Protein AF-A0A7W1HBI1-F1 (afdb_monomer)

Foldseek 3Di:
DFAPLLVLLLLLLLLLLLQLLLCLVLQDCVFAPLVLQLVSLVSSLVSLVSSQVSVVVVVPDNVLSVVLSVLSVQLNVCSVVPPRVSNSVSSVVSNVSSLV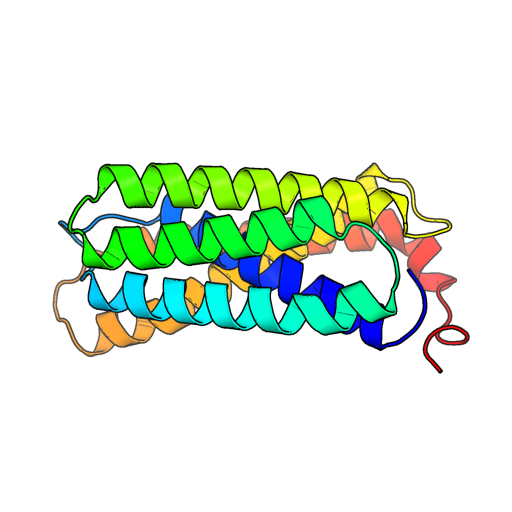SQLRVLVVDPPDDSVLSSLLSNLSSLQSNLVVSLVSVVVVCVVPPPRDCVSNVVSVVSNVVSVVSNVVSCVVCVVVVVVDDCPRHD

Structure (mmCIF, N/CA/C/O backbone):
data_AF-A0A7W1HBI1-F1
#
_entry.id   AF-A0A7W1HBI1-F1
#
loop_
_atom_site.group_PDB
_atom_site.id
_atom_site.type_symbol
_atom_site.label_atom_id
_atom_site.label_alt_id
_atom_site.label_comp_id
_atom_site.label_asym_id
_atom_site.label_entity_id
_atom_site.label_seq_id
_atom_site.pdbx_PDB_ins_code
_atom_site.Cartn_x
_atom_site.Cartn_y
_atom_site.Cartn_z
_atom_site.occupancy
_atom_site.B_iso_or_equiv
_atom_site.auth_seq_id
_atom_site.auth_comp_id
_atom_site.auth_asym_id
_atom_site.auth_atom_id
_atom_site.pdbx_PDB_model_num
ATOM 1 N N . MET A 1 1 ? 7.616 -2.175 -18.973 1.00 68.00 1 MET A N 1
ATOM 2 C CA . MET A 1 1 ? 6.826 -0.922 -18.820 1.00 68.00 1 MET A CA 1
ATOM 3 C C . MET A 1 1 ? 7.374 0.252 -19.643 1.00 68.00 1 MET A C 1
ATOM 5 O O . MET A 1 1 ? 8.554 0.570 -19.526 1.00 68.00 1 MET A O 1
ATOM 9 N N . ARG A 1 2 ? 6.538 0.888 -20.480 1.00 71.62 2 ARG A N 1
ATOM 10 C CA . ARG A 1 2 ? 6.829 2.131 -21.233 1.00 71.62 2 ARG A CA 1
ATOM 11 C C . ARG A 1 2 ? 5.548 2.977 -21.331 1.00 71.62 2 ARG A C 1
ATOM 13 O O . ARG A 1 2 ? 4.462 2.403 -21.320 1.00 71.62 2 ARG A O 1
ATOM 20 N N . GLY A 1 3 ? 5.672 4.301 -21.439 1.00 78.19 3 GLY A N 1
ATOM 21 C CA . GLY A 1 3 ? 4.541 5.223 -21.608 1.00 78.19 3 GLY A CA 1
ATOM 22 C C . GLY A 1 3 ? 3.876 5.690 -20.307 1.00 78.19 3 GLY A C 1
ATOM 23 O O . GLY A 1 3 ? 3.987 5.048 -19.257 1.00 78.19 3 GLY A O 1
ATOM 24 N N . ALA A 1 4 ? 3.162 6.817 -20.388 1.00 81.56 4 ALA A N 1
ATOM 25 C CA . ALA A 1 4 ? 2.511 7.470 -19.248 1.00 81.56 4 ALA A CA 1
ATOM 26 C C . ALA A 1 4 ? 1.472 6.580 -18.539 1.00 81.56 4 ALA A C 1
ATOM 28 O O . ALA A 1 4 ? 1.380 6.598 -17.312 1.00 81.56 4 ALA A O 1
ATOM 29 N N . GLU A 1 5 ? 0.734 5.755 -19.286 1.00 81.25 5 GLU A N 1
ATOM 30 C CA . GLU A 1 5 ? -0.281 4.850 -18.728 1.00 81.25 5 GLU A CA 1
ATOM 31 C C . GLU A 1 5 ? 0.326 3.832 -17.756 1.00 81.25 5 GLU A C 1
ATOM 33 O O . GLU A 1 5 ? -0.226 3.600 -16.681 1.00 81.25 5 GLU A O 1
ATOM 38 N N . SER A 1 6 ? 1.510 3.297 -18.077 1.00 80.25 6 SER A N 1
ATOM 39 C CA . SER A 1 6 ? 2.208 2.343 -17.209 1.00 80.25 6 SER A CA 1
ATOM 40 C C . SER A 1 6 ? 2.649 2.968 -15.883 1.00 80.25 6 SER A C 1
ATOM 42 O O . SER A 1 6 ? 2.555 2.329 -14.837 1.00 80.25 6 SER A O 1
ATOM 44 N N . VAL A 1 7 ? 3.058 4.242 -15.907 1.00 86.44 7 VAL A N 1
ATOM 45 C CA . VAL A 1 7 ? 3.429 5.001 -14.703 1.00 86.44 7 VAL A CA 1
ATOM 46 C C . VAL A 1 7 ? 2.199 5.258 -13.839 1.00 86.44 7 VAL A C 1
ATOM 48 O O . VAL A 1 7 ? 2.241 5.052 -12.628 1.00 86.44 7 VAL A O 1
ATOM 51 N N . VAL A 1 8 ? 1.081 5.661 -14.449 1.00 88.31 8 VAL A N 1
ATOM 52 C CA . VAL A 1 8 ? -0.180 5.862 -13.723 1.00 88.31 8 VAL A CA 1
ATOM 53 C C . VAL A 1 8 ? -0.635 4.557 -13.073 1.00 88.31 8 VAL A C 1
ATOM 55 O O . VAL A 1 8 ? -0.975 4.550 -11.891 1.00 88.31 8 VAL A O 1
ATOM 58 N N . ALA A 1 9 ? -0.597 3.444 -13.805 1.00 87.19 9 ALA A N 1
ATOM 59 C CA . ALA A 1 9 ? -1.004 2.152 -13.271 1.00 87.19 9 ALA A CA 1
ATOM 60 C C . ALA A 1 9 ? -0.125 1.696 -12.097 1.00 87.19 9 ALA A C 1
ATOM 62 O O . ALA A 1 9 ? -0.641 1.201 -11.094 1.00 87.19 9 ALA A O 1
ATOM 63 N N . LEU A 1 10 ? 1.189 1.913 -12.208 1.00 90.06 10 LEU A N 1
ATOM 64 C CA . LEU A 1 10 ? 2.160 1.642 -11.153 1.00 90.06 10 LEU A CA 1
ATOM 65 C C . LEU A 1 10 ? 1.827 2.426 -9.880 1.00 90.06 10 LEU A C 1
ATOM 67 O O . LEU A 1 10 ? 1.672 1.818 -8.825 1.00 90.06 10 LEU A O 1
ATOM 71 N N . VAL A 1 11 ? 1.623 3.742 -9.992 1.00 93.81 11 VAL A N 1
ATOM 72 C CA . VAL A 1 11 ? 1.290 4.605 -8.846 1.00 93.81 11 VAL A CA 1
ATOM 73 C C . VAL A 1 11 ? -0.029 4.184 -8.199 1.00 93.81 11 VAL A C 1
ATOM 75 O O . VAL A 1 11 ? -0.132 4.130 -6.974 1.00 93.81 11 VAL A O 1
ATOM 78 N N . LEU A 1 12 ? -1.048 3.842 -8.993 1.00 94.19 12 LEU A N 1
ATOM 79 C CA . LEU A 1 12 ? -2.328 3.352 -8.470 1.00 94.19 12 LEU A CA 1
ATOM 80 C C . LEU A 1 12 ? -2.172 2.019 -7.723 1.00 94.19 12 LEU A C 1
ATOM 82 O O . LEU A 1 12 ? -2.826 1.803 -6.694 1.00 94.19 12 LEU A O 1
ATOM 86 N N . LEU A 1 13 ? -1.296 1.134 -8.202 1.00 92.62 13 LEU A N 1
ATOM 87 C CA . LEU A 1 13 ? -1.012 -0.140 -7.549 1.00 92.62 13 LEU A CA 1
ATOM 88 C C . LEU A 1 13 ? -0.199 0.042 -6.261 1.00 92.62 13 LEU A C 1
ATOM 90 O O . LEU A 1 13 ? -0.566 -0.525 -5.235 1.00 92.62 13 LEU A O 1
ATOM 94 N N . GLU A 1 14 ? 0.857 0.857 -6.278 1.00 96.25 14 GLU A N 1
ATOM 95 C CA . GLU A 1 14 ? 1.623 1.226 -5.080 1.00 96.25 14 GLU A CA 1
ATOM 96 C C . GLU A 1 14 ? 0.701 1.817 -4.016 1.00 96.25 14 GLU A C 1
ATOM 98 O O . GLU A 1 14 ? 0.713 1.395 -2.856 1.00 96.25 14 GLU A O 1
ATOM 103 N N . TRP A 1 15 ? -0.148 2.761 -4.429 1.00 97.44 15 TRP A N 1
ATOM 104 C CA . TRP A 1 15 ? -1.077 3.430 -3.539 1.00 97.44 15 TRP A CA 1
ATOM 105 C C . TRP A 1 15 ? -2.064 2.441 -2.929 1.00 97.44 15 TRP A C 1
ATOM 107 O O . TRP A 1 15 ? -2.196 2.383 -1.708 1.00 97.44 15 TRP A O 1
ATOM 117 N N . SER A 1 16 ? -2.732 1.628 -3.746 1.00 95.94 16 SER A N 1
ATOM 118 C CA . SER A 1 16 ? -3.709 0.658 -3.247 1.00 95.94 16 SER A CA 1
ATOM 119 C C . SER A 1 16 ? -3.071 -0.418 -2.362 1.00 95.94 16 SER A C 1
ATOM 121 O O . SER A 1 16 ? -3.600 -0.701 -1.284 1.00 95.94 16 SER A O 1
ATOM 123 N N . ALA A 1 17 ? -1.921 -0.978 -2.751 1.00 95.75 17 ALA A N 1
ATOM 124 C CA . ALA A 1 17 ? -1.205 -1.986 -1.967 1.00 95.75 17 ALA A CA 1
ATOM 125 C C . ALA A 1 17 ? -0.752 -1.430 -0.611 1.00 95.75 17 ALA A C 1
ATOM 127 O O . ALA A 1 17 ? -1.018 -2.029 0.437 1.00 95.75 17 ALA A O 1
ATOM 128 N N . GLY A 1 18 ? -0.126 -0.252 -0.624 1.00 97.50 18 GLY A N 1
ATOM 129 C CA . GLY A 1 18 ? 0.297 0.442 0.582 1.00 97.50 18 GLY A CA 1
ATOM 130 C C . GLY A 1 18 ? -0.872 0.805 1.489 1.00 97.50 18 GLY A C 1
ATOM 131 O O . GLY A 1 18 ? -0.784 0.655 2.709 1.00 97.50 18 GLY A O 1
ATOM 132 N N . LEU A 1 19 ? -1.986 1.253 0.904 1.00 97.31 19 LEU A N 1
ATOM 133 C CA . LEU A 1 19 ? -3.187 1.630 1.638 1.00 97.31 19 LEU A CA 1
ATOM 134 C C . LEU A 1 19 ? -3.756 0.441 2.420 1.00 97.31 19 LEU A C 1
ATOM 136 O O . LEU A 1 19 ? -4.020 0.587 3.614 1.00 97.31 19 LEU A O 1
ATOM 140 N N . LEU A 1 20 ? -3.901 -0.725 1.779 1.00 96.06 20 LEU A N 1
ATOM 141 C CA . LEU A 1 20 ? -4.401 -1.946 2.423 1.00 96.06 20 LEU A CA 1
ATOM 142 C C . LEU A 1 20 ? -3.456 -2.448 3.520 1.00 96.06 20 LEU A C 1
ATOM 144 O O . LEU A 1 20 ? -3.916 -2.758 4.619 1.00 96.06 20 LEU A O 1
ATOM 148 N N . ALA A 1 21 ? -2.150 -2.489 3.246 1.00 96.38 21 ALA A N 1
ATOM 149 C CA . ALA A 1 21 ? -1.155 -2.965 4.205 1.00 96.38 21 ALA A CA 1
ATOM 150 C C . ALA A 1 21 ? -1.062 -2.059 5.449 1.00 96.38 21 ALA A C 1
ATOM 152 O O . ALA A 1 21 ? -1.019 -2.540 6.584 1.00 96.38 21 ALA A O 1
ATOM 153 N N . ALA A 1 22 ? -1.071 -0.736 5.261 1.00 97.19 22 ALA A N 1
ATOM 154 C CA . ALA A 1 22 ? -1.060 0.218 6.368 1.00 97.19 22 ALA A CA 1
ATOM 155 C C . ALA A 1 22 ? -2.370 0.171 7.177 1.00 97.19 22 ALA A C 1
ATOM 157 O O . ALA A 1 22 ? -2.349 0.276 8.410 1.00 97.19 22 ALA A O 1
ATOM 158 N N . ALA A 1 23 ? -3.503 -0.048 6.503 1.00 96.31 23 ALA A N 1
ATOM 159 C CA . ALA A 1 23 ? -4.792 -0.229 7.157 1.00 96.31 23 ALA A CA 1
ATOM 160 C C . ALA A 1 23 ? -4.805 -1.489 8.027 1.00 96.31 23 ALA A C 1
ATOM 162 O O . ALA A 1 23 ? -5.180 -1.409 9.194 1.00 96.31 23 ALA A O 1
ATOM 163 N N . SER A 1 24 ? -4.333 -2.635 7.518 1.00 95.62 24 SER A N 1
ATOM 164 C CA . SER A 1 24 ? -4.260 -3.877 8.300 1.00 95.62 24 SER A CA 1
ATOM 165 C C . SER A 1 24 ? -3.297 -3.773 9.480 1.00 95.62 24 SER A C 1
ATOM 167 O O . SER A 1 24 ? -3.596 -4.289 10.556 1.00 95.62 24 SER A O 1
ATOM 169 N N . TRP A 1 25 ? -2.183 -3.050 9.321 1.00 95.94 25 TRP A N 1
ATOM 170 C CA . TRP A 1 25 ? -1.211 -2.792 10.390 1.00 95.94 25 TRP A CA 1
ATOM 171 C C . TRP A 1 25 ? -1.777 -1.965 11.556 1.00 95.94 25 TRP A C 1
ATOM 173 O O . TRP A 1 25 ? -1.351 -2.096 12.710 1.00 95.94 25 TRP A O 1
ATOM 183 N N . THR A 1 26 ? -2.740 -1.093 11.262 1.00 94.88 26 THR A N 1
ATOM 184 C CA . THR A 1 26 ? -3.358 -0.188 12.242 1.00 94.88 26 THR A CA 1
ATOM 185 C C . THR A 1 26 ? -4.783 -0.575 12.616 1.00 94.88 26 THR A C 1
ATOM 187 O O . THR A 1 26 ? -5.411 0.107 13.432 1.00 94.88 26 THR A O 1
ATOM 190 N N . GLN A 1 27 ? -5.295 -1.682 12.077 1.00 93.62 27 GLN A N 1
ATOM 191 C CA . GLN A 1 27 ? -6.673 -2.083 12.293 1.00 93.62 27 GLN A CA 1
ATOM 192 C C . GLN A 1 27 ? -6.916 -2.477 13.750 1.00 93.62 27 GLN A C 1
ATOM 194 O O . GLN A 1 27 ? -6.325 -3.417 14.274 1.00 93.62 27 GLN A O 1
ATOM 199 N N . SER A 1 28 ? -7.810 -1.735 14.402 1.00 91.25 28 SER A N 1
ATOM 200 C CA . SER A 1 28 ? -8.287 -2.020 15.752 1.00 91.25 28 SER A CA 1
ATOM 201 C C . SER A 1 28 ? -9.661 -1.389 15.949 1.00 91.25 28 SER A C 1
ATOM 203 O O . SER A 1 28 ? -9.774 -0.167 16.061 1.00 91.25 28 SER A O 1
ATOM 205 N N . TRP A 1 29 ? -10.723 -2.193 15.990 1.00 86.12 29 TRP A N 1
ATOM 206 C CA . TRP A 1 29 ? -12.094 -1.680 16.114 1.00 86.12 29 TRP A CA 1
ATOM 207 C C . TRP A 1 29 ? -12.469 -1.276 17.539 1.00 86.12 29 TRP A C 1
ATOM 209 O O . TRP A 1 29 ? -13.451 -0.558 17.728 1.00 86.12 29 TRP A O 1
ATOM 219 N N . SER A 1 30 ? -11.686 -1.695 18.533 1.00 86.19 30 SER A N 1
ATOM 220 C CA . SER A 1 30 ? -11.822 -1.230 19.916 1.00 86.19 30 SER A CA 1
ATOM 221 C C . SER A 1 30 ? -11.323 0.203 20.113 1.00 86.19 30 SER A C 1
ATOM 223 O O . SER A 1 30 ? -11.624 0.816 21.136 1.00 86.19 30 SER A O 1
ATOM 225 N N . ILE A 1 31 ? -10.568 0.745 19.150 1.00 88.06 31 ILE A N 1
ATOM 226 C CA . ILE A 1 31 ? -9.944 2.069 19.252 1.00 88.06 31 ILE A CA 1
ATOM 227 C C . ILE A 1 31 ? -10.370 2.978 18.099 1.00 88.06 31 ILE A C 1
ATOM 229 O O . ILE A 1 31 ? -10.738 4.124 18.337 1.00 88.06 31 ILE A O 1
ATOM 233 N N . VAL A 1 32 ? -10.343 2.481 16.862 1.00 89.44 32 VAL A N 1
ATOM 234 C CA . VAL A 1 32 ? -10.681 3.237 15.652 1.00 89.44 32 VAL A CA 1
ATOM 235 C C . VAL A 1 32 ? -12.018 2.748 15.106 1.00 89.44 32 VAL A C 1
ATOM 237 O O . VAL A 1 32 ? -12.236 1.554 14.898 1.00 89.44 32 VAL A O 1
ATOM 240 N N . ARG A 1 33 ? -12.946 3.673 14.838 1.00 89.75 33 ARG A N 1
ATOM 241 C CA . ARG A 1 33 ? -14.271 3.299 14.324 1.00 89.75 33 ARG A CA 1
ATOM 242 C C . ARG A 1 33 ? -14.176 2.651 12.945 1.00 89.75 33 ARG A C 1
ATOM 244 O O . ARG A 1 33 ? -13.486 3.139 12.057 1.00 89.75 33 ARG A O 1
ATOM 251 N N . ARG A 1 34 ? -15.029 1.649 12.716 1.00 90.44 34 ARG A N 1
ATOM 252 C CA . ARG A 1 34 ? -15.179 0.934 11.431 1.00 90.44 34 ARG A CA 1
ATOM 253 C C . ARG A 1 34 ? -15.386 1.841 10.218 1.00 90.44 34 ARG A C 1
ATOM 255 O O . ARG A 1 34 ? -14.996 1.477 9.119 1.00 90.44 34 ARG A O 1
ATOM 262 N N . GLY A 1 35 ? -16.009 3.007 10.413 1.00 93.00 35 GLY A N 1
ATOM 263 C CA . GLY A 1 35 ? -16.217 3.984 9.342 1.00 93.00 35 GLY A CA 1
ATOM 264 C C . GLY A 1 35 ? -14.916 4.375 8.639 1.00 93.00 35 GLY A C 1
ATOM 265 O O . GLY A 1 35 ? -14.912 4.470 7.419 1.00 93.00 35 GLY A O 1
ATOM 266 N N . HIS A 1 36 ? -13.814 4.501 9.385 1.00 94.19 36 HIS A N 1
ATOM 267 C CA . HIS A 1 36 ? -12.493 4.774 8.821 1.00 94.19 36 HIS A CA 1
ATOM 268 C C . HIS A 1 36 ? -12.054 3.652 7.872 1.00 94.19 36 HIS A C 1
ATOM 270 O O . HIS A 1 36 ? -11.824 3.900 6.693 1.00 94.19 36 HIS A O 1
ATOM 276 N N . PHE A 1 37 ? -12.049 2.403 8.349 1.00 95.44 37 PHE A N 1
ATOM 277 C CA . PHE A 1 37 ? -11.631 1.247 7.547 1.00 95.44 37 PHE A CA 1
ATOM 278 C C . PHE A 1 37 ? -12.524 0.998 6.328 1.00 95.44 37 PHE A C 1
ATOM 280 O O . PHE A 1 37 ? -12.043 0.515 5.311 1.00 95.44 37 PHE A O 1
ATOM 287 N N . ARG A 1 38 ? -13.809 1.369 6.382 1.00 96.00 38 ARG A N 1
ATOM 288 C CA . ARG A 1 38 ? -14.696 1.320 5.207 1.00 96.00 38 ARG A CA 1
ATOM 289 C C . ARG A 1 38 ? -14.298 2.333 4.145 1.00 96.00 38 ARG A C 1
ATOM 291 O O . ARG A 1 38 ? -14.242 1.966 2.980 1.00 96.00 38 ARG A O 1
ATOM 298 N N . VAL A 1 39 ? -14.025 3.580 4.535 1.00 96.50 39 VAL A N 1
ATOM 299 C CA . VAL A 1 39 ? -13.558 4.613 3.597 1.00 96.50 39 VAL A CA 1
ATOM 300 C C . VAL A 1 39 ? -12.230 4.187 2.979 1.00 96.50 39 VAL A C 1
ATOM 302 O O . VAL A 1 39 ? -12.098 4.196 1.763 1.00 96.50 39 VAL A O 1
ATOM 305 N N . VAL A 1 40 ? -11.292 3.713 3.801 1.00 96.38 40 VAL A N 1
ATOM 306 C CA . VAL A 1 40 ? -10.002 3.190 3.337 1.00 96.38 40 VAL A CA 1
ATOM 307 C C . VAL A 1 40 ? -10.181 2.017 2.366 1.00 96.38 40 VAL A C 1
ATOM 309 O O . VAL A 1 40 ? -9.566 2.007 1.304 1.00 96.38 40 VAL A O 1
ATOM 312 N N . ALA A 1 41 ? -11.054 1.057 2.679 1.00 96.56 41 ALA A N 1
ATOM 313 C CA . ALA A 1 41 ? -11.311 -0.078 1.800 1.00 96.56 41 ALA A CA 1
ATOM 314 C C . ALA A 1 41 ? -11.959 0.337 0.469 1.00 96.56 41 ALA A C 1
ATOM 316 O O . ALA A 1 41 ? -11.559 -0.168 -0.576 1.00 96.56 41 ALA A O 1
ATOM 317 N N . TRP A 1 42 ? -12.910 1.278 0.482 1.00 97.75 42 TRP A N 1
ATOM 318 C CA . TRP A 1 42 ? -13.496 1.829 -0.744 1.00 97.75 42 TRP A CA 1
ATOM 319 C C . TRP A 1 42 ? -12.453 2.528 -1.611 1.00 97.75 42 TRP A C 1
ATOM 321 O O . TRP A 1 42 ? -12.397 2.270 -2.812 1.00 97.75 42 TRP A O 1
ATOM 331 N N . THR A 1 43 ? -11.598 3.356 -1.009 1.00 96.88 43 THR A N 1
ATOM 332 C CA . THR A 1 43 ? -10.484 3.999 -1.714 1.00 96.88 43 THR A CA 1
ATOM 333 C C . THR A 1 43 ? -9.547 2.952 -2.315 1.00 96.88 43 THR A C 1
ATOM 335 O O . THR A 1 43 ? -9.201 3.052 -3.487 1.00 96.88 43 THR A O 1
ATOM 338 N N . GLY A 1 44 ? -9.189 1.911 -1.558 1.00 95.31 44 GLY A N 1
ATOM 339 C CA . GLY A 1 44 ? -8.334 0.823 -2.040 1.00 95.31 44 GLY A CA 1
ATOM 340 C C . GLY A 1 44 ? -8.932 0.075 -3.231 1.00 95.31 44 GLY A C 1
ATOM 341 O O . GLY A 1 44 ? -8.233 -0.158 -4.213 1.00 95.31 44 GLY A O 1
ATOM 342 N N . VAL A 1 45 ? -10.231 -0.239 -3.181 1.00 95.69 45 VAL A N 1
ATOM 343 C CA . VAL A 1 45 ? -10.957 -0.857 -4.302 1.00 95.69 45 VAL A CA 1
ATOM 344 C C . VAL A 1 45 ? -10.974 0.061 -5.518 1.00 95.69 45 VAL A C 1
ATOM 346 O O . VAL A 1 45 ? -10.662 -0.396 -6.612 1.00 95.69 45 VAL A O 1
ATOM 349 N N . LEU A 1 46 ? -11.298 1.345 -5.349 1.00 95.75 46 LEU A N 1
ATOM 350 C CA . LEU A 1 46 ? -11.344 2.291 -6.463 1.00 95.75 46 LEU A CA 1
ATOM 351 C C . LEU A 1 46 ? -9.975 2.417 -7.142 1.00 95.75 46 LEU A C 1
ATOM 353 O O . LEU A 1 46 ? -9.892 2.322 -8.362 1.00 95.75 46 LEU A O 1
ATOM 357 N N . LEU A 1 47 ? -8.904 2.564 -6.360 1.00 94.94 47 LEU A N 1
ATOM 358 C CA . LEU A 1 47 ? -7.537 2.621 -6.877 1.00 94.94 47 LEU A CA 1
ATOM 359 C C . LEU A 1 47 ? -7.152 1.330 -7.617 1.00 94.94 47 LEU A C 1
ATOM 361 O O . LEU A 1 47 ? -6.607 1.403 -8.714 1.00 94.94 47 LEU A O 1
ATOM 365 N N . ALA A 1 48 ? -7.490 0.158 -7.068 1.00 91.75 48 ALA A N 1
ATOM 366 C CA . ALA A 1 48 ? -7.226 -1.129 -7.713 1.00 91.75 48 ALA A CA 1
ATOM 367 C C . ALA A 1 48 ? -8.012 -1.303 -9.027 1.00 91.75 48 ALA A C 1
ATOM 369 O O . ALA A 1 48 ? -7.475 -1.807 -10.012 1.00 91.75 48 ALA A O 1
ATOM 370 N N . VAL A 1 49 ? -9.273 -0.857 -9.066 1.00 90.75 49 VAL A N 1
ATOM 371 C CA . VAL A 1 49 ? -10.106 -0.868 -10.278 1.00 90.75 49 VAL A CA 1
ATOM 372 C C . VAL A 1 49 ? -9.532 0.068 -11.336 1.00 90.75 49 VAL A C 1
ATOM 374 O O . VAL A 1 49 ? -9.448 -0.324 -12.495 1.00 90.75 49 VAL A O 1
ATOM 377 N N . LEU A 1 50 ? -9.101 1.272 -10.954 1.00 90.12 50 LEU A N 1
ATOM 378 C CA . LEU A 1 50 ? -8.495 2.238 -11.874 1.00 90.12 50 LEU A CA 1
ATOM 379 C C . LEU A 1 50 ? -7.128 1.776 -12.395 1.00 90.12 50 LEU A C 1
ATOM 381 O O . LEU A 1 50 ? -6.783 2.077 -13.535 1.00 90.12 50 LEU A O 1
ATOM 385 N N . ALA A 1 51 ? -6.375 1.006 -11.604 1.00 86.38 51 ALA A N 1
ATOM 386 C CA . ALA A 1 51 ? -5.135 0.385 -12.064 1.00 86.38 51 ALA A CA 1
ATOM 387 C C . ALA A 1 51 ? -5.393 -0.637 -13.190 1.00 86.38 51 ALA A C 1
ATOM 389 O O . ALA A 1 51 ? -4.566 -0.785 -14.086 1.00 86.38 51 ALA A O 1
ATOM 390 N N . GLY A 1 52 ? -6.554 -1.305 -13.183 1.00 79.94 52 GLY A N 1
ATOM 391 C CA . GLY A 1 52 ? -6.922 -2.359 -14.134 1.00 79.94 52 GLY A CA 1
ATOM 392 C C . GLY A 1 52 ? -6.816 -1.949 -15.610 1.00 79.94 52 GLY A C 1
ATOM 393 O O . GLY A 1 52 ? -6.019 -2.552 -16.325 1.00 79.94 52 GLY A O 1
ATOM 394 N N . PRO A 1 53 ? -7.571 -0.944 -16.095 1.00 77.94 53 PRO A N 1
ATOM 395 C CA . PRO A 1 53 ? -7.491 -0.484 -17.483 1.00 77.94 53 PRO A CA 1
ATOM 396 C C . PRO A 1 53 ? -6.088 -0.022 -17.892 1.00 77.94 53 PRO A C 1
ATOM 398 O O . PRO A 1 53 ? -5.626 -0.368 -18.976 1.00 77.94 53 PRO A O 1
ATOM 401 N N . ALA A 1 54 ? -5.393 0.694 -17.003 1.00 72.62 54 ALA A N 1
ATOM 402 C CA . ALA A 1 54 ? -4.049 1.203 -17.260 1.00 72.62 54 ALA A CA 1
ATOM 403 C C . ALA A 1 54 ? -2.998 0.074 -17.387 1.00 72.62 54 ALA A C 1
ATOM 405 O O . ALA A 1 54 ? -2.021 0.219 -18.115 1.00 72.62 54 ALA A O 1
ATOM 406 N N . LEU A 1 55 ? -3.227 -1.079 -16.742 1.00 69.00 55 LEU A N 1
ATOM 407 C CA . LEU A 1 55 ? -2.400 -2.291 -16.870 1.00 69.00 55 LEU A CA 1
ATOM 408 C C . LEU A 1 55 ? -2.837 -3.222 -18.008 1.00 69.00 55 LEU A C 1
ATOM 410 O O . LEU A 1 55 ? -2.006 -3.903 -18.603 1.00 69.00 55 LEU A O 1
ATOM 414 N N . GLN A 1 56 ? -4.123 -3.246 -18.365 1.00 73.56 56 GLN A N 1
ATOM 415 C CA . GLN A 1 56 ? -4.580 -3.956 -19.565 1.00 73.56 56 GLN A CA 1
ATOM 416 C C . GLN A 1 56 ? -3.965 -3.348 -20.828 1.00 73.56 56 GLN A C 1
ATOM 418 O O . GLN A 1 56 ? -3.538 -4.084 -21.715 1.00 73.56 56 GLN A O 1
ATOM 423 N N . ALA A 1 57 ? -3.838 -2.020 -20.871 1.00 66.06 57 ALA A N 1
ATOM 424 C CA . ALA A 1 57 ? -3.139 -1.324 -21.944 1.00 66.06 57 ALA A CA 1
ATOM 425 C C . ALA A 1 57 ? -1.642 -1.689 -22.024 1.00 66.06 57 ALA A C 1
ATOM 427 O O . ALA A 1 57 ? -1.062 -1.662 -23.107 1.00 66.06 57 ALA A O 1
ATOM 428 N N . SER A 1 58 ? -1.022 -2.094 -20.908 1.00 65.25 58 SER A N 1
ATOM 429 C CA . SER A 1 58 ? 0.397 -2.465 -20.870 1.00 65.25 58 SER A CA 1
ATOM 430 C C . SER A 1 58 ? 0.680 -3.943 -21.175 1.00 65.25 58 SER A C 1
ATOM 432 O O . SER A 1 58 ? 1.842 -4.292 -21.368 1.00 65.25 58 SER A O 1
ATOM 434 N N . GLY A 1 59 ? -0.334 -4.819 -21.211 1.00 66.12 59 GLY A N 1
ATOM 435 C CA . GLY A 1 59 ? -0.191 -6.243 -21.566 1.00 66.12 59 GLY A CA 1
ATOM 436 C C . GLY A 1 59 ? 0.599 -7.109 -20.568 1.00 66.12 59 GLY A C 1
ATOM 437 O O . GLY A 1 59 ? 0.934 -8.253 -20.874 1.00 66.12 59 GLY A O 1
ATOM 438 N N . GLU A 1 60 ? 0.895 -6.596 -19.371 1.00 69.75 60 GLU A N 1
ATOM 439 C CA . GLU A 1 60 ? 1.784 -7.217 -18.379 1.00 69.75 60 GLU A CA 1
ATOM 440 C C . GLU A 1 60 ? 1.028 -7.519 -17.061 1.00 69.75 60 GLU A C 1
ATOM 442 O O . GLU A 1 60 ? 0.237 -6.713 -16.581 1.00 69.75 60 GLU A O 1
ATOM 447 N N . GLY A 1 61 ? 1.265 -8.686 -16.440 1.00 69.19 61 GLY A N 1
ATOM 448 C CA . GLY A 1 61 ? 0.885 -8.952 -15.036 1.00 69.19 61 GLY A CA 1
ATOM 449 C C . GLY A 1 61 ? -0.609 -9.117 -14.704 1.00 69.19 61 GLY A C 1
ATOM 450 O O . GLY A 1 61 ? -0.965 -9.154 -13.523 1.00 69.19 61 GLY A O 1
ATOM 451 N N . GLY A 1 62 ? -1.487 -9.257 -15.704 1.00 76.69 62 GLY A N 1
ATOM 452 C CA . GLY A 1 62 ? -2.946 -9.167 -15.536 1.00 76.69 62 GLY A CA 1
ATOM 453 C C . GLY A 1 62 ? -3.566 -10.048 -14.438 1.00 76.69 62 GLY A C 1
ATOM 454 O O . GLY A 1 62 ? -4.457 -9.586 -13.729 1.00 76.69 62 GLY A O 1
ATOM 455 N N . LEU A 1 63 ? -3.084 -11.282 -14.232 1.00 83.75 63 LEU A N 1
ATOM 456 C CA . LEU A 1 63 ? -3.633 -12.192 -13.211 1.00 83.75 63 LEU A CA 1
ATOM 457 C C . LEU A 1 63 ? -3.313 -11.766 -11.771 1.00 83.75 63 LEU A C 1
ATOM 459 O O . LEU A 1 63 ? -4.196 -11.817 -10.918 1.00 83.75 63 LEU A O 1
ATOM 463 N N . LEU A 1 64 ? -2.076 -11.341 -11.489 1.00 83.31 64 LEU A N 1
ATOM 464 C CA . LEU A 1 64 ? -1.675 -10.901 -10.143 1.00 83.31 64 LEU A CA 1
ATOM 465 C C . LEU A 1 64 ? -2.446 -9.645 -9.729 1.00 83.31 64 LEU A C 1
ATOM 467 O O . LEU A 1 64 ? -2.923 -9.541 -8.601 1.00 83.31 64 LEU A O 1
ATOM 471 N N . ILE A 1 65 ? -2.618 -8.720 -10.671 1.00 78.75 65 ILE A N 1
ATOM 472 C CA . ILE A 1 65 ? -3.309 -7.447 -10.457 1.00 78.75 65 ILE A CA 1
ATOM 473 C C . ILE A 1 65 ? -4.822 -7.656 -10.341 1.00 78.75 65 ILE A C 1
ATOM 475 O O . ILE A 1 65 ? -5.449 -7.102 -9.438 1.00 78.75 65 ILE A O 1
ATOM 479 N N . ALA A 1 66 ? -5.415 -8.506 -11.186 1.00 85.19 66 ALA A N 1
ATOM 480 C CA . ALA A 1 66 ? -6.814 -8.903 -11.035 1.00 85.19 66 ALA A CA 1
ATOM 481 C C . ALA A 1 66 ? -7.050 -9.586 -9.680 1.00 85.19 66 ALA A C 1
ATOM 483 O O . ALA A 1 66 ? -8.010 -9.261 -8.980 1.00 85.19 66 ALA A O 1
ATOM 484 N N . GLY A 1 67 ? -6.133 -10.469 -9.269 1.00 88.75 67 GLY A N 1
ATOM 485 C CA . GLY A 1 67 ? -6.132 -11.069 -7.938 1.00 88.75 67 GLY A CA 1
ATOM 486 C C . GLY A 1 67 ? -6.091 -10.014 -6.832 1.00 88.75 67 GLY A C 1
ATOM 487 O O . GLY A 1 67 ? -6.862 -10.100 -5.878 1.00 88.75 67 GLY A O 1
ATOM 488 N N . PHE A 1 68 ? -5.257 -8.981 -6.976 1.00 90.44 68 PHE A N 1
ATOM 489 C CA . PHE A 1 68 ? -5.183 -7.875 -6.023 1.00 90.44 68 PHE A CA 1
ATOM 490 C C . PHE A 1 68 ? -6.497 -7.091 -5.938 1.00 90.44 68 PHE A C 1
ATOM 492 O O . PHE A 1 68 ? -6.983 -6.842 -4.834 1.00 90.44 68 PHE A O 1
ATOM 499 N N . GLY A 1 69 ? -7.135 -6.796 -7.074 1.00 91.38 69 GLY A N 1
ATOM 500 C CA . GLY A 1 69 ? -8.468 -6.186 -7.108 1.00 91.38 69 GLY A CA 1
ATOM 501 C C . GLY A 1 69 ? -9.526 -7.026 -6.384 1.00 91.38 69 GLY A C 1
ATOM 502 O O . GLY A 1 69 ? -10.312 -6.492 -5.598 1.00 91.38 69 GLY A O 1
ATOM 503 N N . VAL A 1 70 ? -9.507 -8.351 -6.572 1.00 94.19 70 VAL A N 1
ATOM 504 C CA . VAL A 1 70 ? -10.396 -9.274 -5.847 1.00 94.19 70 VAL A CA 1
ATOM 505 C C . VAL A 1 70 ? -10.120 -9.222 -4.348 1.00 94.19 70 VAL A C 1
ATOM 507 O O . VAL A 1 70 ? -11.057 -9.077 -3.565 1.00 94.19 70 VAL A O 1
ATOM 510 N N . VAL A 1 71 ? -8.857 -9.283 -3.920 1.00 95.62 71 VAL A N 1
ATOM 511 C CA . VAL A 1 71 ? -8.512 -9.210 -2.493 1.00 95.62 71 VAL A CA 1
ATOM 512 C C . VAL A 1 71 ? -8.920 -7.865 -1.886 1.00 95.62 71 VAL A C 1
ATOM 514 O O . VAL A 1 71 ? -9.436 -7.847 -0.769 1.00 95.62 71 VAL A O 1
ATOM 517 N N . ALA A 1 72 ? -8.795 -6.755 -2.616 1.00 95.44 72 ALA A N 1
ATOM 518 C CA . ALA A 1 72 ? -9.293 -5.455 -2.173 1.00 95.44 72 ALA A CA 1
ATOM 519 C C . ALA A 1 72 ? -10.819 -5.443 -1.992 1.00 95.44 72 ALA A C 1
ATOM 521 O O . ALA A 1 72 ? -11.317 -4.931 -0.985 1.00 95.44 72 ALA A O 1
ATOM 522 N N . ALA A 1 73 ? -11.566 -6.072 -2.902 1.00 96.25 73 ALA A N 1
ATOM 523 C CA . ALA A 1 73 ? -13.010 -6.234 -2.757 1.00 96.25 73 ALA A CA 1
ATOM 524 C C . ALA A 1 73 ? -13.374 -7.128 -1.557 1.00 96.25 73 ALA A C 1
ATOM 526 O O . ALA A 1 73 ? -14.279 -6.799 -0.788 1.00 96.25 73 ALA A O 1
ATOM 527 N N . VAL A 1 74 ? -12.639 -8.222 -1.328 1.00 96.38 74 VAL A N 1
ATOM 528 C CA . VAL A 1 74 ? -12.830 -9.079 -0.144 1.00 96.38 74 VAL A CA 1
ATOM 529 C C . VAL A 1 74 ? -12.493 -8.312 1.140 1.00 96.38 74 VAL A C 1
ATOM 531 O O . VAL A 1 74 ? -13.221 -8.427 2.130 1.00 96.38 74 VAL A O 1
ATOM 534 N N . TYR A 1 75 ? -11.451 -7.472 1.127 1.00 95.81 75 TYR A N 1
ATOM 535 C CA . TYR A 1 75 ? -11.115 -6.601 2.253 1.00 95.81 75 TYR A CA 1
ATOM 536 C C . TYR A 1 75 ? -12.273 -5.647 2.540 1.00 95.81 75 TYR A C 1
ATOM 538 O O . TYR A 1 75 ? -12.715 -5.566 3.683 1.00 95.81 75 TYR A O 1
ATOM 546 N N . LEU A 1 76 ? -12.849 -5.010 1.518 1.00 96.56 76 LEU A N 1
ATOM 547 C CA . LEU A 1 76 ? -14.040 -4.174 1.666 1.00 96.56 76 LEU A CA 1
ATOM 548 C C . LEU A 1 76 ? -15.204 -4.937 2.306 1.00 96.56 76 LEU A C 1
ATOM 550 O O . LEU A 1 76 ? -15.743 -4.479 3.316 1.00 96.56 76 LEU A O 1
ATOM 554 N N . VAL A 1 77 ? -15.553 -6.116 1.786 1.00 96.50 77 VAL A N 1
ATOM 555 C CA . VAL A 1 77 ? -16.632 -6.955 2.336 1.00 96.50 77 VAL A CA 1
ATOM 556 C C . VAL A 1 77 ? -16.380 -7.282 3.812 1.00 96.50 77 VAL A C 1
ATOM 558 O O . VAL A 1 77 ? -17.293 -7.168 4.637 1.00 96.50 77 VAL A O 1
ATOM 561 N N . SER A 1 78 ? -15.135 -7.589 4.188 1.00 94.94 78 SER A N 1
ATOM 562 C CA . SER A 1 78 ? -14.771 -7.889 5.580 1.00 94.94 78 SER A CA 1
ATOM 563 C C . SER A 1 78 ? -15.081 -6.734 6.552 1.00 94.94 78 SER A C 1
ATOM 565 O O . SER A 1 78 ? -15.513 -6.975 7.685 1.00 94.94 78 SER A O 1
ATOM 567 N N . GLN A 1 79 ? -14.993 -5.476 6.093 1.00 95.06 79 GLN A N 1
ATOM 568 C CA . GLN A 1 79 ? -15.322 -4.286 6.893 1.00 95.06 79 GLN A CA 1
ATOM 569 C C . GLN A 1 79 ? -16.838 -4.100 7.125 1.00 95.06 79 GLN A C 1
ATOM 571 O O . GLN A 1 79 ? -17.258 -3.319 7.995 1.00 95.06 79 GLN A O 1
ATOM 576 N N . TYR A 1 80 ? -17.685 -4.822 6.382 1.00 94.81 80 TYR A N 1
ATOM 577 C CA . TYR A 1 80 ? -19.142 -4.833 6.556 1.00 94.81 80 TYR A CA 1
ATOM 578 C C . TYR A 1 80 ? -19.645 -6.048 7.342 1.00 94.81 80 TYR A C 1
ATOM 580 O O . TYR A 1 80 ? -20.555 -5.888 8.157 1.00 94.81 80 TYR A O 1
ATOM 588 N N . VAL A 1 81 ? -19.005 -7.214 7.195 1.00 92.38 81 VAL A N 1
ATOM 589 C CA . VAL A 1 81 ? -19.399 -8.482 7.850 1.00 92.38 81 VAL A CA 1
ATOM 590 C C . VAL A 1 81 ? -19.110 -8.502 9.365 1.00 92.38 81 VAL A C 1
ATOM 592 O O . VAL A 1 81 ? -19.508 -9.418 10.074 1.00 92.38 81 VAL A O 1
ATOM 595 N N . ARG A 1 82 ? -18.507 -7.440 9.919 1.00 81.88 82 ARG A N 1
ATOM 596 C CA . ARG A 1 82 ? -18.210 -7.295 11.360 1.00 81.88 82 ARG A CA 1
ATOM 597 C C . ARG A 1 82 ? -17.246 -8.366 11.904 1.00 81.88 82 ARG A C 1
ATOM 599 O O . ARG A 1 82 ? -17.266 -8.638 13.102 1.00 81.88 82 ARG A O 1
ATOM 606 N N . ALA A 1 83 ? -16.358 -8.891 11.061 1.00 84.81 83 ALA A N 1
ATOM 607 C CA . ALA A 1 83 ? 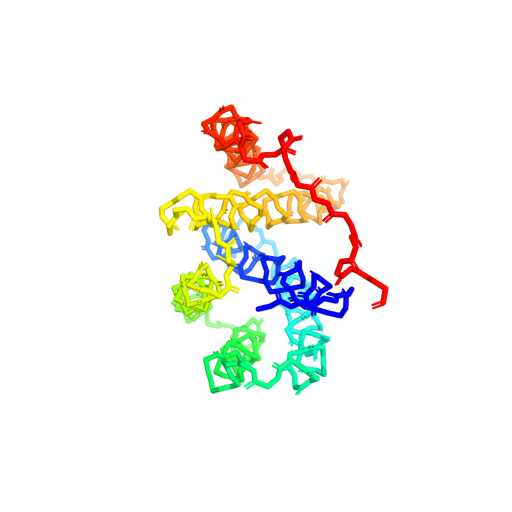-15.284 -9.800 11.457 1.00 84.81 83 ALA A CA 1
ATOM 608 C C . ALA A 1 83 ? -13.920 -9.082 11.442 1.00 84.81 83 ALA A C 1
ATOM 610 O O . ALA A 1 83 ? -13.239 -9.044 10.419 1.00 84.81 83 ALA A O 1
ATOM 611 N N . GLU A 1 84 ? -13.513 -8.514 12.582 1.00 88.75 84 GLU A N 1
ATOM 612 C CA . GLU A 1 84 ? -12.241 -7.780 12.700 1.00 88.75 84 GLU A CA 1
ATOM 613 C C . GLU A 1 84 ? -11.019 -8.627 12.311 1.00 88.75 84 GLU A C 1
ATOM 615 O O . GLU A 1 84 ? -10.232 -8.155 11.487 1.00 88.75 84 GLU A O 1
ATOM 620 N N . PRO A 1 85 ? -10.864 -9.880 12.798 1.00 92.81 85 PRO A N 1
ATOM 621 C CA . PRO A 1 85 ? -9.708 -10.697 12.436 1.00 92.81 85 PRO A CA 1
ATOM 622 C C . PRO A 1 85 ? -9.674 -11.012 10.940 1.00 92.81 85 PRO A C 1
ATOM 624 O O . PRO A 1 85 ? -8.604 -11.016 10.341 1.00 92.81 85 PRO A O 1
ATOM 627 N N . ALA A 1 86 ? -10.842 -11.211 10.318 1.00 92.44 86 ALA A N 1
ATOM 628 C CA . ALA A 1 86 ? -10.928 -11.448 8.882 1.00 92.44 86 ALA A CA 1
ATOM 629 C C . ALA A 1 86 ? -10.417 -10.236 8.096 1.00 92.44 86 ALA A C 1
ATOM 631 O O . ALA A 1 86 ? -9.631 -10.407 7.172 1.00 92.44 86 ALA A O 1
ATOM 632 N N . GLY A 1 87 ? -10.784 -9.014 8.496 1.00 93.19 87 GLY A N 1
ATOM 633 C CA . GLY A 1 87 ? -10.256 -7.811 7.852 1.00 93.19 87 GLY A CA 1
ATOM 634 C C . GLY A 1 87 ? -8.742 -7.681 7.992 1.00 93.19 87 GLY A C 1
ATOM 635 O O . GLY A 1 87 ? -8.073 -7.382 7.010 1.00 93.19 87 GLY A O 1
ATOM 636 N N . VAL A 1 88 ? -8.182 -7.986 9.167 1.00 94.94 88 VAL A N 1
ATOM 637 C CA . VAL A 1 88 ? -6.722 -7.980 9.368 1.00 94.94 88 VAL A CA 1
ATOM 638 C C . VAL A 1 88 ? -6.038 -8.990 8.443 1.00 94.94 88 VAL A C 1
ATOM 640 O O . VAL A 1 88 ? -5.104 -8.631 7.728 1.00 94.94 88 VAL A O 1
ATOM 643 N N . VAL A 1 89 ? 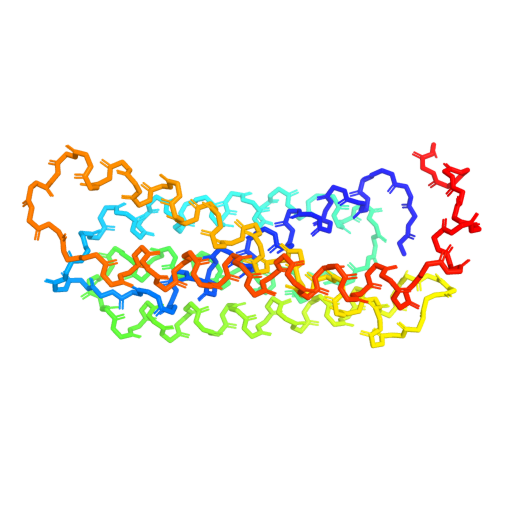-6.522 -10.235 8.419 1.00 96.00 89 VAL A N 1
ATOM 644 C CA . VAL A 1 89 ? -5.949 -11.318 7.604 1.00 96.00 89 VAL A CA 1
ATOM 645 C C . VAL A 1 89 ? -6.043 -10.999 6.116 1.00 96.00 89 VAL A C 1
ATOM 647 O O . VAL A 1 89 ? -5.045 -11.098 5.408 1.00 96.00 89 VAL A O 1
ATOM 650 N N . VAL A 1 90 ? -7.215 -10.574 5.639 1.00 95.81 90 VAL A N 1
ATOM 651 C CA . VAL A 1 90 ? -7.419 -10.229 4.227 1.00 95.81 90 VAL A CA 1
ATOM 652 C C . VAL A 1 90 ? -6.579 -9.012 3.839 1.00 95.81 90 VAL A C 1
ATOM 654 O O . VAL A 1 90 ? -5.999 -9.001 2.758 1.00 95.81 90 VAL A O 1
ATOM 657 N N . GLY A 1 91 ? -6.463 -8.011 4.714 1.00 95.44 91 GLY A N 1
ATOM 658 C CA . GLY A 1 91 ? -5.632 -6.837 4.461 1.00 95.44 91 GLY A CA 1
ATOM 659 C C . GLY A 1 91 ? -4.144 -7.186 4.359 1.00 95.44 91 GLY A C 1
ATOM 660 O O . GLY A 1 91 ? -3.491 -6.751 3.414 1.00 95.44 91 GLY A O 1
ATOM 661 N N . TYR A 1 92 ? -3.622 -8.052 5.237 1.00 96.00 92 TYR A N 1
ATOM 662 C CA . TYR A 1 92 ? -2.248 -8.555 5.114 1.00 96.00 92 TYR A CA 1
ATOM 663 C C . TYR A 1 92 ? -2.044 -9.436 3.880 1.00 96.00 92 TYR A C 1
ATOM 665 O O . TYR A 1 92 ? -1.013 -9.312 3.223 1.00 96.00 92 TYR A O 1
ATOM 673 N N . ALA A 1 93 ? -3.015 -10.284 3.529 1.00 95.75 93 ALA A N 1
ATOM 674 C CA . ALA A 1 93 ? -2.971 -11.053 2.287 1.00 95.75 93 ALA A CA 1
ATOM 675 C C . ALA A 1 93 ? -2.943 -10.125 1.059 1.00 95.75 93 ALA A C 1
ATOM 677 O O . ALA A 1 93 ? -2.167 -10.352 0.134 1.00 95.75 93 ALA A O 1
ATOM 678 N N . GLY A 1 94 ? -3.724 -9.040 1.084 1.00 94.94 94 GLY A N 1
ATOM 679 C CA . GLY A 1 94 ? -3.709 -7.992 0.065 1.00 94.94 94 GLY A CA 1
ATOM 680 C C . GLY A 1 94 ? -2.373 -7.267 -0.002 1.00 94.94 94 GLY A C 1
ATOM 681 O O . GLY A 1 94 ? -1.832 -7.103 -1.089 1.00 94.94 94 GLY A O 1
ATOM 682 N N . GLY A 1 95 ? -1.793 -6.914 1.146 1.00 95.12 95 GLY A N 1
ATOM 683 C CA . GLY A 1 95 ? -0.448 -6.348 1.226 1.00 95.12 95 GLY A CA 1
ATOM 684 C C . GLY A 1 95 ? 0.613 -7.279 0.635 1.00 95.12 95 GLY A C 1
ATOM 685 O O . GLY A 1 95 ? 1.412 -6.843 -0.187 1.00 95.12 95 GLY A O 1
ATOM 686 N N . ALA A 1 96 ? 0.589 -8.569 0.979 1.00 95.81 96 ALA A N 1
ATOM 687 C CA . ALA A 1 96 ? 1.522 -9.563 0.444 1.00 95.81 96 ALA A CA 1
ATOM 688 C C . ALA A 1 96 ? 1.371 -9.748 -1.075 1.00 95.81 96 ALA A C 1
ATOM 690 O O . ALA A 1 96 ? 2.367 -9.792 -1.795 1.00 95.81 96 ALA A O 1
ATOM 691 N N . LEU A 1 97 ? 0.134 -9.806 -1.575 1.00 94.94 97 LEU A N 1
ATOM 692 C CA . LEU A 1 97 ? -0.139 -9.894 -3.008 1.00 94.94 97 LEU A CA 1
ATOM 693 C C . LEU A 1 97 ? 0.273 -8.611 -3.747 1.00 94.94 97 LEU A C 1
ATOM 695 O O . LEU A 1 97 ? 0.824 -8.688 -4.840 1.00 94.94 97 LEU A O 1
ATOM 699 N N . GLY A 1 98 ? 0.069 -7.444 -3.131 1.00 94.31 98 GLY A N 1
ATOM 700 C CA . GLY A 1 98 ? 0.552 -6.158 -3.630 1.00 94.31 98 GLY A CA 1
ATOM 701 C C . GLY A 1 98 ? 2.077 -6.116 -3.716 1.00 94.31 98 GLY A C 1
ATOM 702 O O . GLY A 1 98 ? 2.615 -5.754 -4.755 1.00 94.31 98 GLY A O 1
ATOM 703 N N . VAL A 1 99 ? 2.788 -6.583 -2.683 1.00 95.69 99 VAL A N 1
ATOM 704 C CA . VAL A 1 99 ? 4.254 -6.739 -2.709 1.00 95.69 99 VAL A CA 1
ATOM 705 C C . VAL A 1 99 ? 4.687 -7.679 -3.834 1.00 95.69 99 VAL A C 1
ATOM 707 O O . VAL A 1 99 ? 5.624 -7.355 -4.559 1.00 95.69 99 VAL A O 1
ATOM 710 N N . ALA A 1 100 ? 4.003 -8.810 -4.025 1.00 95.06 100 ALA A N 1
ATOM 711 C CA . ALA A 1 100 ? 4.298 -9.732 -5.122 1.00 95.06 100 ALA A CA 1
ATOM 712 C C . ALA A 1 100 ? 4.078 -9.082 -6.500 1.00 95.06 100 ALA A C 1
ATOM 714 O O . ALA A 1 100 ? 4.894 -9.261 -7.404 1.00 95.06 100 ALA A O 1
ATOM 715 N N . ALA A 1 101 ? 3.017 -8.287 -6.655 1.00 92.25 101 ALA A N 1
ATOM 716 C CA . ALA A 1 101 ? 2.748 -7.547 -7.881 1.00 92.25 101 ALA A CA 1
ATOM 717 C C . ALA A 1 101 ? 3.811 -6.463 -8.141 1.00 92.25 101 ALA A C 1
ATOM 719 O O . ALA A 1 101 ? 4.315 -6.366 -9.256 1.00 92.25 101 ALA A O 1
ATOM 720 N N . LEU A 1 102 ? 4.232 -5.710 -7.119 1.00 94.25 102 LEU A N 1
ATOM 721 C CA . LEU A 1 102 ? 5.320 -4.730 -7.234 1.00 94.25 102 LEU A CA 1
ATOM 722 C C . LEU A 1 102 ? 6.670 -5.402 -7.533 1.00 94.25 102 LEU A C 1
ATOM 724 O O . LEU A 1 102 ? 7.429 -4.912 -8.363 1.00 94.25 102 LEU A O 1
ATOM 728 N N . ALA A 1 103 ? 6.954 -6.556 -6.927 1.00 95.31 103 ALA A N 1
ATOM 729 C CA . ALA A 1 103 ? 8.141 -7.358 -7.224 1.00 95.31 103 ALA A CA 1
ATOM 730 C C . ALA A 1 103 ? 8.167 -7.857 -8.669 1.00 95.31 103 ALA A C 1
ATOM 732 O O . ALA A 1 103 ? 9.233 -7.862 -9.287 1.00 95.31 103 ALA A O 1
ATOM 733 N N . PHE A 1 104 ? 7.008 -8.230 -9.213 1.00 92.06 104 PHE A N 1
ATOM 734 C CA . PHE A 1 104 ? 6.858 -8.546 -10.626 1.00 92.06 104 PHE A CA 1
ATOM 735 C C . PHE A 1 104 ? 7.094 -7.307 -11.502 1.00 92.06 104 PHE A C 1
ATOM 737 O O . PHE A 1 104 ? 7.931 -7.363 -12.399 1.00 92.06 104 PHE A O 1
ATOM 744 N N . LEU A 1 105 ? 6.451 -6.170 -11.215 1.00 90.31 105 LEU A N 1
ATOM 745 C CA . LEU A 1 105 ? 6.633 -4.934 -11.992 1.00 90.31 105 LEU A CA 1
ATOM 746 C C . LEU A 1 105 ? 8.077 -4.415 -11.960 1.00 90.31 105 LEU A C 1
ATOM 748 O O . LEU A 1 105 ? 8.562 -3.906 -12.967 1.00 90.31 105 LEU A O 1
ATOM 752 N N . ALA A 1 106 ? 8.804 -4.616 -10.859 1.00 93.12 106 ALA A N 1
ATOM 753 C CA . ALA A 1 106 ? 10.226 -4.289 -10.773 1.00 93.12 106 ALA A CA 1
ATOM 754 C C . ALA A 1 106 ? 11.076 -5.037 -11.819 1.00 93.12 106 ALA A C 1
ATOM 756 O O . ALA A 1 106 ? 12.088 -4.506 -12.266 1.00 93.12 106 ALA A O 1
ATOM 757 N N . THR A 1 107 ? 10.670 -6.241 -12.253 1.00 92.25 107 THR A N 1
ATOM 758 C CA . THR A 1 107 ? 11.366 -6.984 -13.329 1.00 92.25 107 THR A CA 1
ATOM 759 C C . THR A 1 107 ? 11.183 -6.354 -14.712 1.00 92.25 107 THR A C 1
ATOM 761 O O . THR A 1 107 ? 11.935 -6.655 -15.636 1.00 92.25 107 THR A O 1
ATOM 764 N N . LEU A 1 108 ? 10.196 -5.468 -14.849 1.00 88.94 108 LEU A N 1
ATOM 765 C CA . LEU A 1 108 ? 9.766 -4.869 -16.110 1.00 88.94 108 LEU A CA 1
ATOM 766 C C . LEU A 1 108 ? 10.311 -3.448 -16.299 1.00 88.94 108 LEU A C 1
ATOM 768 O O . LEU A 1 108 ? 9.978 -2.805 -17.300 1.00 88.94 108 LEU A O 1
ATOM 772 N N . ILE A 1 109 ? 11.111 -2.956 -15.344 1.00 88.00 109 ILE A N 1
ATOM 773 C CA . ILE A 1 109 ? 11.820 -1.676 -15.409 1.00 88.00 109 ILE A CA 1
ATOM 774 C C . ILE A 1 109 ? 13.186 -1.937 -16.063 1.00 88.00 109 ILE A C 1
ATOM 776 O O . ILE A 1 109 ? 14.072 -2.508 -15.422 1.00 88.00 109 ILE A O 1
ATOM 780 N N . PRO A 1 110 ? 13.380 -1.560 -17.343 1.00 84.06 110 PRO A N 1
ATOM 781 C CA . PRO A 1 110 ? 14.648 -1.781 -18.032 1.00 84.06 110 PRO A CA 1
ATOM 782 C C . PRO A 1 110 ? 15.774 -1.019 -17.336 1.00 84.06 110 PRO A C 1
ATOM 784 O O . PRO A 1 110 ? 15.505 -0.004 -16.709 1.00 84.06 110 PRO A O 1
ATOM 787 N N . SER A 1 111 ? 17.015 -1.497 -17.478 1.00 86.19 111 SER A N 1
ATOM 788 C CA . SER A 1 111 ? 18.256 -0.865 -16.981 1.00 86.19 111 SER A CA 1
ATOM 789 C C . SER A 1 111 ? 18.368 -0.615 -15.469 1.00 86.19 111 SER A C 1
ATOM 791 O O . SER A 1 111 ? 19.416 -0.155 -15.014 1.00 86.19 111 SER A O 1
ATOM 793 N N . TRP A 1 112 ? 17.363 -0.983 -14.672 1.00 90.62 112 TRP A N 1
ATOM 794 C CA . TRP A 1 112 ? 17.403 -0.867 -13.218 1.00 90.62 112 TRP A CA 1
ATOM 795 C C . TRP A 1 112 ? 17.711 -2.217 -12.556 1.00 90.62 112 TRP A C 1
ATOM 797 O O . TRP A 1 112 ? 17.074 -3.222 -12.876 1.00 90.62 112 TRP A O 1
ATOM 807 N N . PRO A 1 113 ? 18.654 -2.276 -11.596 1.00 94.56 113 PRO A N 1
ATOM 808 C CA . PRO A 1 113 ? 18.829 -3.454 -10.757 1.00 94.56 113 PRO A CA 1
ATOM 809 C C . PRO A 1 113 ? 17.528 -3.778 -10.018 1.00 94.56 113 PRO A C 1
ATOM 811 O O . PRO A 1 113 ? 16.951 -2.904 -9.370 1.00 94.56 113 PRO A O 1
ATOM 814 N N . TRP A 1 114 ? 17.093 -5.041 -10.062 1.00 95.56 114 TRP A N 1
ATOM 815 C CA . TRP A 1 114 ? 15.795 -5.460 -9.515 1.00 95.56 114 TRP A CA 1
ATOM 816 C C . TRP A 1 114 ? 15.578 -5.034 -8.056 1.00 95.56 114 TRP A C 1
ATOM 818 O O . TRP A 1 114 ? 14.513 -4.527 -7.720 1.00 95.56 114 TRP A O 1
ATOM 828 N N . LEU A 1 115 ? 16.598 -5.177 -7.199 1.00 96.56 115 LEU A N 1
ATOM 829 C CA . LEU A 1 115 ? 16.512 -4.785 -5.785 1.00 96.56 115 LEU A CA 1
ATOM 830 C C . LEU A 1 115 ? 16.257 -3.287 -5.600 1.00 96.56 115 LEU A C 1
ATOM 832 O O . LEU A 1 115 ? 15.520 -2.904 -4.699 1.00 96.56 115 LEU A O 1
ATOM 836 N N . LEU A 1 116 ? 16.863 -2.457 -6.447 1.00 95.88 116 LEU A N 1
ATOM 837 C CA . LEU A 1 116 ? 16.748 -1.006 -6.378 1.00 95.88 116 LEU A CA 1
ATOM 838 C C . LEU A 1 116 ? 15.402 -0.524 -6.933 1.00 95.88 116 LEU A C 1
ATOM 840 O O . LEU A 1 116 ? 14.772 0.363 -6.363 1.00 95.88 116 LEU A O 1
ATOM 844 N N . ALA A 1 117 ? 14.945 -1.145 -8.023 1.00 95.19 117 ALA A N 1
ATOM 845 C CA . ALA A 1 117 ? 13.599 -0.951 -8.543 1.00 95.19 117 ALA A CA 1
ATOM 846 C C . ALA A 1 117 ? 12.558 -1.318 -7.477 1.00 95.19 117 ALA A C 1
ATOM 848 O O . ALA A 1 117 ? 11.734 -0.489 -7.104 1.00 95.19 117 ALA A O 1
ATOM 849 N N . LEU A 1 118 ? 12.642 -2.528 -6.916 1.00 97.12 118 LEU A N 1
ATOM 850 C CA . LEU A 1 118 ? 11.717 -2.989 -5.887 1.00 97.12 118 LEU A CA 1
ATOM 851 C C . LEU A 1 118 ? 11.753 -2.105 -4.634 1.00 97.12 118 LEU A C 1
ATOM 853 O O . LEU A 1 118 ? 10.694 -1.795 -4.096 1.00 97.12 118 LEU A O 1
ATOM 857 N N . SER A 1 119 ? 12.931 -1.685 -4.162 1.00 97.12 119 SER A N 1
ATOM 858 C CA . SER A 1 119 ? 13.019 -0.831 -2.973 1.00 97.12 119 SER A CA 1
ATOM 859 C C . SER A 1 119 ? 12.337 0.519 -3.185 1.00 97.12 119 SER A C 1
ATOM 861 O O . SER A 1 119 ? 11.639 0.973 -2.280 1.00 97.12 119 SER A O 1
ATOM 863 N N . GLY A 1 120 ? 12.473 1.110 -4.378 1.00 96.06 120 GLY A N 1
ATOM 864 C CA . GLY A 1 120 ? 11.752 2.323 -4.763 1.00 96.06 120 GLY A CA 1
ATOM 865 C C . GLY A 1 120 ? 10.237 2.116 -4.808 1.00 96.06 120 GLY A C 1
ATOM 866 O O . GLY A 1 120 ? 9.496 2.922 -4.250 1.00 96.06 120 GLY A O 1
ATOM 867 N N . LEU A 1 121 ? 9.777 1.001 -5.390 1.00 96.69 121 LEU A N 1
ATOM 868 C CA . LEU A 1 121 ? 8.344 0.700 -5.466 1.00 96.69 121 LEU A CA 1
ATOM 869 C C . LEU A 1 121 ? 7.719 0.460 -4.086 1.00 96.69 121 LEU A C 1
ATOM 871 O O . LEU A 1 121 ? 6.632 0.942 -3.764 1.00 96.69 121 LEU A O 1
ATOM 875 N N . LEU A 1 122 ? 8.419 -0.287 -3.230 1.00 98.12 122 LEU A N 1
ATOM 876 C CA . LEU A 1 122 ? 7.964 -0.540 -1.867 1.00 98.12 122 LEU A CA 1
ATOM 877 C C . LEU A 1 122 ? 7.974 0.738 -1.032 1.00 98.12 122 LEU A C 1
ATOM 879 O O . LEU A 1 122 ? 7.034 0.960 -0.271 1.00 98.12 122 LEU A O 1
ATOM 883 N N . SER A 1 123 ? 8.991 1.593 -1.162 1.00 97.75 123 SER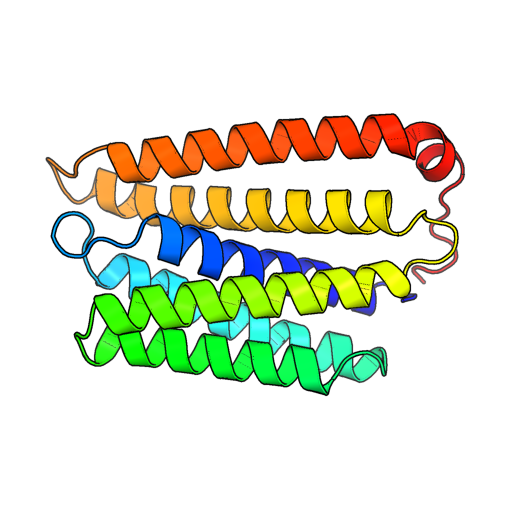 A N 1
ATOM 884 C CA . SER A 1 123 ? 9.025 2.855 -0.425 1.00 97.75 123 SER A CA 1
ATOM 885 C C . SER A 1 123 ? 7.920 3.810 -0.887 1.00 97.75 123 SER A C 1
ATOM 887 O O . SER A 1 123 ? 7.285 4.439 -0.039 1.00 97.75 123 SER A O 1
ATOM 889 N N . GLY A 1 124 ? 7.613 3.846 -2.190 1.00 97.81 124 GLY A N 1
ATOM 890 C CA . GLY A 1 124 ? 6.459 4.551 -2.757 1.00 97.81 124 GLY A CA 1
ATOM 891 C C . GLY A 1 124 ? 5.131 4.049 -2.187 1.00 97.81 124 GLY A C 1
ATOM 892 O O . GLY A 1 124 ? 4.356 4.834 -1.633 1.00 97.81 124 GLY A O 1
ATOM 893 N N . ALA A 1 125 ? 4.908 2.733 -2.216 1.00 98.12 125 ALA A N 1
ATOM 894 C CA . ALA A 1 125 ? 3.709 2.115 -1.656 1.00 98.12 125 ALA A CA 1
ATOM 895 C C . ALA A 1 125 ? 3.544 2.419 -0.159 1.00 98.12 125 ALA A C 1
ATOM 897 O O . ALA A 1 125 ? 2.484 2.876 0.276 1.00 98.12 125 ALA A O 1
ATOM 898 N N . LEU A 1 126 ? 4.598 2.226 0.641 1.00 98.12 126 LEU A N 1
ATOM 899 C CA . LEU A 1 126 ? 4.565 2.509 2.077 1.00 98.12 126 LEU A CA 1
ATOM 900 C C . LEU A 1 126 ? 4.267 3.985 2.358 1.00 98.12 126 LEU A C 1
ATOM 902 O O . LEU A 1 126 ? 3.455 4.276 3.237 1.00 98.12 126 LEU A O 1
ATOM 906 N N . LEU A 1 127 ? 4.873 4.905 1.603 1.00 98.31 127 LEU A N 1
ATOM 907 C CA . LEU A 1 127 ? 4.659 6.340 1.768 1.00 98.31 127 LEU A CA 1
ATOM 908 C C . LEU A 1 127 ? 3.211 6.727 1.448 1.00 98.31 127 LEU A C 1
ATOM 910 O O . LEU A 1 127 ? 2.537 7.336 2.282 1.00 98.31 127 LEU A O 1
ATOM 914 N N . LEU A 1 128 ? 2.714 6.341 0.269 1.00 98.31 128 LEU A N 1
ATOM 915 C CA . LEU A 1 128 ? 1.353 6.649 -0.179 1.00 98.31 128 LEU A CA 1
ATOM 916 C C . LEU A 1 128 ? 0.310 6.035 0.758 1.00 98.31 128 LEU A C 1
ATOM 918 O O . LEU A 1 128 ? -0.643 6.708 1.164 1.00 98.31 128 LEU A O 1
ATOM 922 N N . GLY A 1 129 ? 0.518 4.780 1.158 1.00 97.88 129 GLY A N 1
ATOM 923 C CA . GLY A 1 129 ? -0.341 4.071 2.095 1.00 97.88 129 GLY A CA 1
ATOM 924 C C . GLY A 1 129 ? -0.403 4.729 3.469 1.00 97.88 129 GLY A C 1
ATOM 925 O O . GLY A 1 129 ? -1.499 4.953 3.993 1.00 97.88 129 GLY A O 1
ATOM 926 N N . ALA A 1 130 ? 0.756 5.065 4.041 1.00 98.12 130 ALA A N 1
ATOM 927 C CA . ALA A 1 130 ? 0.862 5.653 5.371 1.00 98.12 130 ALA A CA 1
ATOM 928 C C . ALA A 1 130 ? 0.297 7.078 5.424 1.00 98.12 130 ALA A C 1
ATOM 930 O O . ALA A 1 130 ? -0.507 7.381 6.309 1.00 98.12 130 ALA A O 1
ATOM 931 N N . VAL A 1 131 ? 0.648 7.929 4.454 1.00 98.06 131 VAL A N 1
ATOM 932 C CA . VAL A 1 131 ? 0.149 9.310 4.369 1.00 98.06 131 VAL A CA 1
ATOM 933 C C . VAL A 1 131 ? -1.358 9.320 4.150 1.00 98.06 131 VAL A C 1
ATOM 935 O O . VAL A 1 131 ? -2.068 10.006 4.883 1.00 98.06 131 VAL A O 1
ATOM 938 N N . THR A 1 132 ? -1.874 8.517 3.215 1.00 97.94 132 THR A N 1
ATOM 939 C CA . THR A 1 132 ? -3.318 8.491 2.932 1.00 97.94 132 THR A CA 1
ATOM 940 C C . THR A 1 132 ? -4.113 7.979 4.128 1.00 97.94 132 THR A C 1
ATOM 942 O O . THR A 1 132 ? -5.094 8.612 4.519 1.00 97.94 132 THR A O 1
ATOM 945 N N . ASN A 1 133 ? -3.680 6.881 4.763 1.00 97.44 133 ASN A N 1
ATOM 946 C CA . ASN A 1 133 ? -4.320 6.403 5.991 1.00 97.44 133 ASN A CA 1
ATOM 947 C C . ASN A 1 133 ? -4.247 7.456 7.101 1.00 97.44 133 ASN A C 1
ATOM 949 O O . ASN A 1 133 ? -5.251 7.700 7.762 1.00 97.44 133 ASN A O 1
ATOM 953 N N . GLY A 1 134 ? -3.093 8.102 7.291 1.00 96.50 134 GLY A N 1
ATOM 954 C CA . GLY A 1 134 ? -2.893 9.116 8.326 1.00 96.50 134 GLY A CA 1
ATOM 955 C C . GLY A 1 134 ? -3.788 10.338 8.128 1.00 96.50 134 GL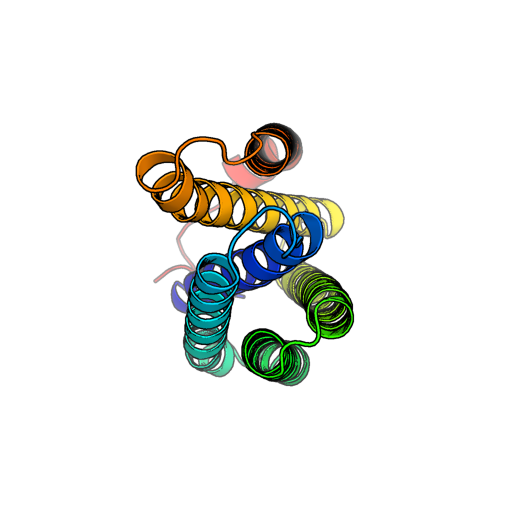Y A C 1
ATOM 956 O O . GLY A 1 134 ? -4.450 10.770 9.070 1.00 96.50 134 GLY A O 1
ATOM 957 N N . MET A 1 135 ? -3.873 10.849 6.897 1.00 96.69 135 MET A N 1
ATOM 958 C CA . MET A 1 135 ? -4.741 11.976 6.547 1.00 96.69 135 MET A CA 1
ATOM 959 C C . MET A 1 135 ? -6.217 11.632 6.720 1.00 96.69 135 MET A C 1
ATOM 961 O O . MET A 1 135 ? -6.951 12.400 7.345 1.00 96.69 135 MET A O 1
ATOM 965 N N . LEU A 1 136 ? -6.646 10.465 6.225 1.00 95.44 136 LEU A N 1
ATOM 966 C CA . LEU A 1 136 ? -8.014 9.999 6.426 1.00 95.44 136 LEU A CA 1
ATOM 967 C C . LEU A 1 136 ? -8.297 9.864 7.919 1.00 95.44 136 LEU A C 1
ATOM 969 O O . LEU A 1 136 ? -9.266 10.440 8.390 1.00 95.44 136 LEU A O 1
ATOM 973 N N . LEU A 1 137 ? -7.438 9.189 8.684 1.00 95.19 137 LEU A N 1
ATOM 974 C CA . LEU A 1 137 ? -7.609 9.001 10.125 1.00 95.19 137 LEU A CA 1
ATOM 975 C C . LEU A 1 137 ? -7.631 10.332 10.893 1.00 95.19 137 LEU A C 1
ATOM 977 O O . LEU A 1 137 ? -8.376 10.457 11.866 1.00 95.19 137 LEU A O 1
ATOM 981 N N . GLY A 1 138 ? -6.887 11.343 10.437 1.00 93.50 138 GLY A N 1
ATOM 982 C CA . GLY A 1 138 ? -6.887 12.693 11.002 1.00 93.50 138 GLY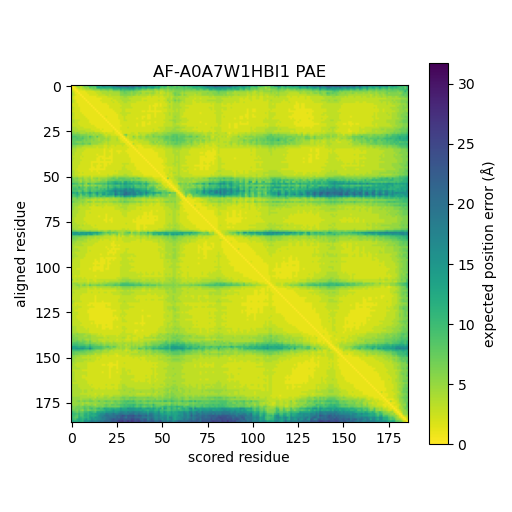 A CA 1
ATOM 983 C C . GLY A 1 138 ? -8.291 13.293 11.121 1.00 93.50 138 GLY A C 1
ATOM 984 O O . GLY A 1 138 ? -8.622 13.870 12.155 1.00 93.50 138 GLY A O 1
ATOM 985 N N . HIS A 1 139 ? -9.168 13.055 10.141 1.00 92.31 139 HIS A N 1
ATOM 986 C CA . HIS A 1 139 ? -10.566 13.496 10.205 1.00 92.31 139 HIS A CA 1
ATOM 987 C C . HIS A 1 139 ? -11.329 12.902 11.406 1.00 92.31 139 HIS A C 1
ATOM 989 O O . HIS A 1 139 ? -12.162 13.573 12.016 1.00 92.31 139 HIS A O 1
ATOM 995 N N . TRP A 1 140 ? -11.026 11.659 11.798 1.00 92.19 140 TRP A N 1
ATOM 996 C CA . TRP A 1 140 ? -11.636 11.028 12.971 1.00 92.19 140 TRP A CA 1
ATOM 997 C C . TRP A 1 140 ? -11.096 11.615 14.273 1.00 92.19 140 TRP A C 1
ATOM 999 O O . TRP A 1 140 ? -11.883 11.780 15.199 1.00 92.19 140 TRP A O 1
ATOM 1009 N N . TYR A 1 141 ? -9.811 11.977 14.347 1.00 90.62 141 TYR A N 1
ATOM 1010 C CA . TYR A 1 141 ? -9.258 12.649 15.531 1.00 90.62 141 TYR A CA 1
ATOM 1011 C C . TYR A 1 141 ? -9.893 14.020 15.776 1.00 90.62 141 TYR A C 1
ATOM 1013 O O . TYR A 1 141 ? -10.125 14.376 16.928 1.00 90.62 141 TYR A O 1
ATOM 1021 N N . LEU A 1 142 ? -10.215 14.764 14.715 1.00 91.44 142 LEU A N 1
ATOM 1022 C CA . LEU A 1 142 ? -10.877 16.068 14.838 1.00 91.44 142 LEU A CA 1
ATOM 1023 C C . LEU A 1 142 ? -12.318 15.947 15.353 1.00 91.44 142 LEU A C 1
ATOM 1025 O O . LEU A 1 142 ? -12.787 16.814 16.084 1.00 91.44 142 LEU A O 1
ATOM 1029 N N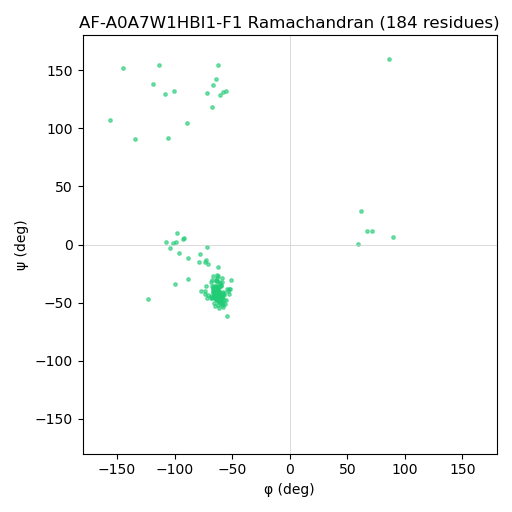 . ASN A 1 143 ? -13.005 14.856 15.006 1.00 90.50 143 ASN A N 1
ATOM 1030 C CA . ASN A 1 143 ? -14.429 14.668 15.298 1.00 90.50 143 ASN A CA 1
ATOM 1031 C C . ASN A 1 143 ? -14.712 13.708 16.467 1.00 90.50 143 ASN A C 1
ATOM 1033 O O . ASN A 1 143 ? -15.874 13.479 16.805 1.00 90.50 143 ASN A O 1
ATOM 1037 N N . GLN A 1 144 ? -13.685 13.094 17.065 1.00 87.69 144 GLN A N 1
ATOM 1038 C CA . GLN A 1 144 ? -13.832 12.119 18.153 1.00 87.69 144 GLN A CA 1
ATOM 1039 C C . GLN A 1 144 ? -12.832 12.408 19.275 1.00 87.69 144 GLN A C 1
ATOM 1041 O O . GLN A 1 144 ? -11.718 11.873 19.270 1.00 87.69 144 GLN A O 1
ATOM 1046 N N . PRO A 1 145 ? -13.238 13.217 20.270 1.00 84.12 145 PRO A N 1
ATOM 1047 C CA . PRO A 1 145 ? -12.426 13.467 21.452 1.00 84.12 145 PRO A CA 1
ATOM 1048 C C . PRO A 1 145 ? -12.052 12.148 22.148 1.00 84.12 145 PRO A C 1
ATOM 1050 O O . PRO A 1 145 ? -12.909 11.295 22.379 1.00 84.12 145 PRO A O 1
ATOM 1053 N N . GLY A 1 146 ? -10.771 11.974 22.484 1.00 85.88 146 GLY A N 1
ATOM 1054 C CA . GLY A 1 146 ? -10.276 10.813 23.238 1.00 85.88 146 GLY A CA 1
ATOM 1055 C C . GLY A 1 146 ? -9.832 9.602 22.406 1.00 85.88 146 GLY A C 1
ATOM 1056 O O . GLY A 1 146 ? -9.495 8.567 22.986 1.00 85.88 146 GLY A O 1
ATOM 1057 N N . LEU A 1 147 ? -9.785 9.698 21.070 1.00 90.19 147 LEU A N 1
ATOM 1058 C CA . LEU A 1 147 ? -9.183 8.647 20.240 1.00 90.19 147 LEU A CA 1
ATOM 1059 C C . LEU A 1 147 ? -7.697 8.476 20.609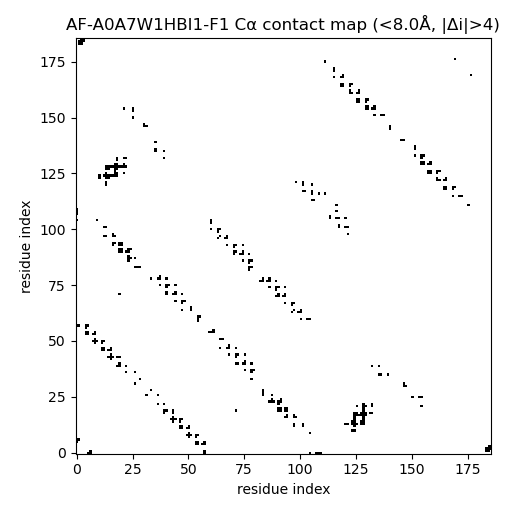 1.00 90.19 147 LEU A C 1
ATOM 1061 O O . LEU A 1 147 ? -6.936 9.443 20.649 1.00 90.19 147 LEU A O 1
ATOM 1065 N N . LYS A 1 148 ? -7.256 7.243 20.879 1.00 91.81 148 LYS A N 1
ATOM 1066 C CA . LYS A 1 148 ? -5.855 6.986 21.260 1.00 91.81 148 LYS A CA 1
ATOM 1067 C C . LYS A 1 148 ? -4.923 7.286 20.085 1.00 91.81 148 LYS A C 1
ATOM 1069 O O . LYS A 1 148 ? -5.196 6.859 18.970 1.00 91.81 148 LYS A O 1
ATOM 1074 N N . THR A 1 149 ? -3.794 7.946 20.329 1.00 92.25 149 THR A N 1
ATOM 1075 C CA . THR A 1 149 ? -2.866 8.447 19.290 1.00 92.25 149 THR A CA 1
ATOM 1076 C C . THR A 1 149 ? -1.950 7.394 18.661 1.00 92.25 149 THR A C 1
ATOM 1078 O O . THR A 1 149 ? -1.273 7.688 17.680 1.00 92.25 149 THR A O 1
ATOM 1081 N N . TRP A 1 150 ? -1.913 6.163 19.181 1.00 94.38 150 TRP A N 1
ATOM 1082 C CA . TRP A 1 150 ? -0.938 5.153 18.742 1.00 94.38 150 TRP A CA 1
ATOM 1083 C C . TRP A 1 150 ? -1.046 4.802 17.250 1.00 94.38 150 TRP A C 1
ATOM 1085 O O . TRP A 1 150 ? -0.022 4.556 16.617 1.00 94.38 150 TRP A O 1
ATOM 1095 N N . ALA A 1 151 ? -2.260 4.772 16.686 1.00 93.56 151 ALA A N 1
ATOM 1096 C CA . ALA A 1 151 ? -2.466 4.425 15.282 1.00 93.56 151 ALA A CA 1
ATOM 1097 C C . ALA A 1 151 ? -1.872 5.509 14.377 1.00 93.56 151 ALA A C 1
ATOM 1099 O O . ALA A 1 151 ? -1.101 5.201 13.471 1.00 93.56 151 ALA A O 1
ATOM 1100 N N . LEU A 1 152 ? -2.137 6.779 14.700 1.00 94.56 152 LEU A N 1
ATOM 1101 C CA . LEU A 1 152 ? -1.522 7.912 14.017 1.00 94.56 152 LEU A CA 1
ATOM 1102 C C . LEU A 1 152 ? -0.000 7.914 14.189 1.00 94.56 152 LEU A C 1
ATOM 1104 O O . LEU A 1 152 ? 0.712 8.078 13.209 1.00 94.56 152 LEU A O 1
ATOM 1108 N N . ALA A 1 153 ? 0.506 7.648 15.397 1.00 95.75 153 ALA A N 1
ATOM 1109 C CA . ALA A 1 153 ? 1.944 7.561 15.646 1.00 95.75 153 ALA A CA 1
ATOM 1110 C C . ALA A 1 153 ? 2.615 6.468 14.796 1.00 95.75 153 ALA A C 1
ATOM 1112 O O . ALA A 1 153 ? 3.660 6.718 14.205 1.00 95.75 153 ALA A O 1
ATOM 1113 N N . ARG A 1 154 ? 2.000 5.282 14.663 1.00 96.69 154 ARG A N 1
ATOM 1114 C CA . ARG A 1 154 ? 2.512 4.212 13.789 1.00 96.69 154 ARG A CA 1
ATOM 1115 C C . ARG A 1 154 ? 2.531 4.618 12.320 1.00 96.69 154 ARG A C 1
ATOM 1117 O O . ARG A 1 154 ? 3.505 4.308 11.644 1.00 96.69 154 ARG A O 1
ATOM 1124 N N . LEU A 1 155 ? 1.490 5.297 11.835 1.00 97.19 155 LEU A N 1
ATOM 1125 C CA . LEU A 1 155 ? 1.440 5.788 10.454 1.00 97.19 155 LEU A CA 1
ATOM 1126 C C . LEU A 1 155 ? 2.483 6.880 10.219 1.00 97.19 155 LEU A C 1
ATOM 1128 O O . LEU A 1 155 ? 3.169 6.839 9.208 1.00 97.19 155 LEU A O 1
ATOM 1132 N N . THR A 1 156 ? 2.683 7.792 11.172 1.00 97.56 156 THR A N 1
ATOM 1133 C CA . THR A 1 156 ? 3.755 8.792 11.107 1.00 97.56 156 THR A CA 1
ATOM 1134 C C . THR A 1 156 ? 5.129 8.131 11.058 1.00 97.56 156 THR A C 1
ATOM 1136 O O . THR A 1 156 ? 5.929 8.468 10.188 1.00 97.56 156 THR A O 1
ATOM 1139 N N . THR A 1 157 ? 5.403 7.157 11.932 1.00 98.12 157 THR A N 1
ATOM 1140 C CA . THR A 1 157 ? 6.662 6.399 11.897 1.00 98.12 157 THR A CA 1
ATOM 1141 C C . THR A 1 157 ? 6.835 5.677 10.565 1.00 98.12 157 THR A C 1
ATOM 1143 O O . THR A 1 157 ? 7.916 5.729 9.986 1.00 98.12 157 THR A O 1
ATOM 1146 N N . LEU A 1 158 ? 5.778 5.046 10.044 1.00 97.69 158 LEU A N 1
ATOM 1147 C CA . LEU A 1 158 ? 5.817 4.370 8.750 1.00 97.69 158 LEU A CA 1
ATOM 1148 C C . LEU A 1 158 ? 6.123 5.348 7.607 1.00 97.69 158 LEU A C 1
ATOM 1150 O O . LEU A 1 158 ? 6.985 5.053 6.786 1.00 97.69 158 LEU A O 1
ATOM 1154 N N . SER A 1 159 ? 5.495 6.527 7.594 1.00 98.19 159 SER A N 1
ATOM 1155 C CA . SER A 1 159 ? 5.775 7.589 6.620 1.00 98.19 159 SER A CA 1
ATOM 1156 C C . SER A 1 159 ? 7.226 8.065 6.695 1.00 98.19 159 SER A C 1
ATOM 1158 O O . SER A 1 159 ? 7.872 8.203 5.663 1.00 98.19 159 SER A O 1
ATOM 1160 N N . LEU A 1 160 ? 7.771 8.278 7.899 1.00 98.38 160 LEU A N 1
ATOM 1161 C CA . LEU A 1 160 ? 9.169 8.689 8.077 1.00 98.38 160 LEU A CA 1
ATOM 1162 C C . LEU A 1 160 ? 10.147 7.617 7.581 1.00 98.38 160 LEU A C 1
ATOM 1164 O O . LEU A 1 160 ? 11.112 7.939 6.888 1.00 98.38 160 LEU A O 1
ATOM 1168 N N . LEU A 1 161 ? 9.880 6.345 7.890 1.00 98.19 161 LEU A N 1
ATOM 1169 C CA . LEU A 1 161 ? 10.676 5.223 7.389 1.00 98.19 161 LEU A CA 1
ATOM 1170 C C . LEU A 1 161 ? 10.589 5.108 5.864 1.00 98.19 161 LEU A C 1
ATOM 1172 O O . LEU A 1 161 ? 11.607 4.879 5.217 1.00 98.19 161 LEU A O 1
ATOM 1176 N N . ALA A 1 162 ? 9.406 5.316 5.284 1.00 98.00 162 ALA A N 1
ATOM 1177 C CA . ALA A 1 162 ? 9.218 5.308 3.840 1.00 98.00 162 ALA A CA 1
ATOM 1178 C C . ALA A 1 162 ? 9.973 6.462 3.159 1.00 98.00 162 ALA A C 1
ATOM 1180 O O . ALA A 1 162 ? 10.640 6.234 2.156 1.00 98.00 162 ALA A O 1
ATOM 1181 N N . VAL A 1 163 ? 9.961 7.674 3.733 1.00 98.25 163 VAL A N 1
ATOM 1182 C CA . VAL A 1 163 ? 10.773 8.807 3.248 1.00 98.25 163 VAL A CA 1
ATOM 1183 C C . VAL A 1 163 ? 12.264 8.474 3.298 1.00 98.25 163 VAL A C 1
ATOM 1185 O O . VAL A 1 163 ? 12.967 8.686 2.312 1.00 98.25 163 VAL A O 1
ATOM 1188 N N . ALA A 1 164 ? 12.748 7.918 4.412 1.00 98.25 164 ALA A N 1
ATOM 1189 C CA . ALA A 1 164 ? 14.145 7.513 4.538 1.00 98.25 164 ALA A CA 1
ATOM 1190 C C . ALA A 1 164 ? 14.526 6.426 3.515 1.00 98.25 164 ALA A C 1
ATOM 1192 O O . ALA A 1 164 ? 15.580 6.516 2.889 1.00 98.25 164 ALA A O 1
ATOM 1193 N N . ALA A 1 165 ? 13.656 5.435 3.294 1.00 97.12 165 ALA A N 1
ATOM 1194 C CA . ALA A 1 165 ? 13.859 4.379 2.302 1.00 97.12 165 ALA A CA 1
ATOM 1195 C C . ALA A 1 165 ? 13.847 4.913 0.860 1.00 97.12 165 ALA A C 1
ATOM 1197 O O . ALA A 1 165 ? 14.679 4.502 0.047 1.00 97.12 165 ALA A O 1
ATOM 1198 N N . THR A 1 166 ? 12.961 5.863 0.550 1.00 95.88 166 THR A N 1
ATOM 1199 C CA . THR A 1 166 ? 12.935 6.562 -0.742 1.00 95.88 166 THR A CA 1
ATOM 1200 C C . THR A 1 166 ? 14.217 7.364 -0.946 1.00 95.88 166 THR A C 1
ATOM 1202 O O . THR A 1 166 ? 14.822 7.272 -2.010 1.00 95.88 166 THR A O 1
ATOM 1205 N N . ALA A 1 167 ? 14.686 8.094 0.072 1.00 96.69 167 ALA A N 1
ATOM 1206 C CA . ALA A 1 167 ? 15.946 8.832 -0.000 1.00 96.69 167 ALA A CA 1
ATOM 1207 C C . ALA A 1 167 ? 17.143 7.892 -0.221 1.00 96.69 167 ALA A C 1
ATOM 1209 O O . ALA A 1 167 ? 17.965 8.143 -1.098 1.00 96.69 167 ALA A O 1
ATOM 1210 N N . ALA A 1 168 ? 17.214 6.779 0.515 1.00 96.69 168 ALA A N 1
ATOM 1211 C CA . ALA A 1 168 ? 18.264 5.778 0.347 1.00 96.69 168 ALA A CA 1
ATOM 1212 C C . ALA A 1 168 ? 18.247 5.152 -1.058 1.00 96.69 168 ALA A C 1
ATOM 1214 O O . ALA A 1 168 ? 19.295 5.064 -1.698 1.00 96.69 168 ALA A O 1
ATOM 1215 N N . SER A 1 169 ? 17.066 4.779 -1.564 1.00 94.12 169 SER A N 1
ATOM 1216 C CA . SER A 1 169 ? 16.907 4.227 -2.917 1.00 94.12 169 SER A CA 1
ATOM 1217 C C . SER A 1 169 ? 17.280 5.256 -3.989 1.00 94.12 169 SER A C 1
ATOM 1219 O O . SER A 1 169 ? 17.992 4.931 -4.934 1.00 94.12 169 SER A O 1
ATOM 1221 N N . GLY A 1 170 ? 16.879 6.519 -3.822 1.00 93.00 170 GLY A N 1
ATOM 1222 C CA . GLY A 1 170 ? 17.233 7.606 -4.738 1.00 93.00 170 GLY A CA 1
ATOM 1223 C C . GLY A 1 170 ? 18.736 7.893 -4.772 1.00 93.00 170 GLY A C 1
ATOM 1224 O O . GLY A 1 170 ? 19.306 8.057 -5.847 1.00 93.00 170 GLY A O 1
ATOM 1225 N N . LEU A 1 171 ? 19.404 7.887 -3.615 1.00 95.81 171 LEU A N 1
ATOM 1226 C CA . LEU A 1 171 ? 20.858 8.052 -3.535 1.00 95.81 171 LEU A CA 1
ATOM 1227 C C . LEU A 1 171 ? 21.597 6.870 -4.176 1.00 95.81 171 LEU A C 1
ATOM 1229 O O . LEU A 1 171 ? 22.506 7.083 -4.981 1.00 95.81 171 LEU A O 1
ATOM 1233 N N . ALA A 1 172 ? 21.175 5.638 -3.880 1.00 94.94 172 ALA A N 1
ATOM 1234 C CA . ALA A 1 172 ? 21.743 4.428 -4.473 1.00 94.94 172 ALA A CA 1
ATOM 1235 C C . ALA A 1 172 ? 21.525 4.356 -5.997 1.00 94.94 172 ALA A C 1
ATOM 1237 O O . ALA A 1 172 ? 22.375 3.837 -6.717 1.00 94.94 172 ALA A O 1
ATOM 1238 N N . GLY A 1 173 ? 20.416 4.910 -6.494 1.00 92.88 173 GLY A N 1
ATOM 1239 C CA . GLY A 1 173 ? 20.082 5.002 -7.915 1.00 92.88 173 GLY A CA 1
ATOM 1240 C C . GLY A 1 173 ? 20.521 6.282 -8.615 1.00 92.88 173 GLY A C 1
ATOM 1241 O O . GLY A 1 173 ? 20.194 6.457 -9.785 1.00 92.88 173 GLY A O 1
ATOM 1242 N N . SER A 1 174 ? 21.252 7.172 -7.944 1.00 92.62 174 SER A N 1
ATOM 1243 C CA . SER A 1 174 ? 21.571 8.517 -8.452 1.00 92.62 174 SER A CA 1
ATOM 1244 C C . SER A 1 174 ? 22.219 8.520 -9.842 1.00 92.62 174 SER A C 1
ATOM 1246 O O . SER A 1 174 ? 21.840 9.326 -10.689 1.00 92.62 174 SER A O 1
ATOM 1248 N N . GLY A 1 175 ? 23.131 7.583 -10.120 1.00 89.56 175 GLY A N 1
ATOM 1249 C CA . GLY A 1 175 ? 23.757 7.442 -11.441 1.00 89.56 175 GLY A CA 1
ATOM 1250 C C . GLY A 1 175 ? 22.784 7.020 -12.548 1.00 89.56 175 GLY A C 1
ATOM 1251 O O . GLY A 1 175 ? 22.896 7.496 -13.673 1.00 89.56 175 GLY A O 1
ATOM 1252 N N . LEU A 1 176 ? 21.800 6.172 -12.229 1.0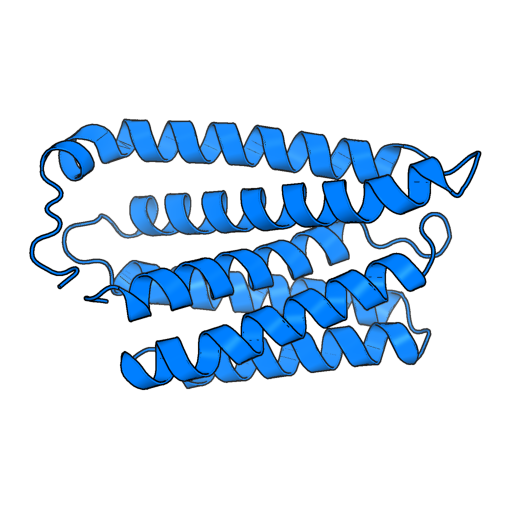0 88.06 176 LEU A N 1
ATOM 1253 C CA . LEU A 1 176 ? 20.752 5.758 -13.172 1.00 88.06 176 LEU A CA 1
ATOM 1254 C C . LEU A 1 176 ? 19.749 6.889 -13.409 1.00 88.06 176 LEU A C 1
ATOM 1256 O O . LEU A 1 176 ? 19.337 7.120 -14.541 1.00 88.06 176 LEU A O 1
ATOM 1260 N N . LEU A 1 177 ? 19.398 7.621 -12.348 1.00 86.12 177 LEU A N 1
ATOM 1261 C CA . LEU A 1 177 ? 18.514 8.785 -12.413 1.00 86.12 177 LEU A CA 1
ATOM 1262 C C . LEU A 1 177 ? 19.118 9.912 -13.255 1.00 86.12 177 LEU A C 1
ATOM 1264 O O . LEU A 1 177 ? 18.402 10.531 -14.035 1.00 86.12 177 LEU A O 1
ATOM 1268 N N . ALA A 1 178 ? 20.428 10.147 -13.148 1.00 87.19 178 ALA A N 1
ATOM 1269 C CA . ALA A 1 178 ? 21.125 11.159 -13.942 1.00 87.19 178 ALA A CA 1
ATOM 1270 C C . ALA A 1 178 ? 21.087 10.873 -15.456 1.00 87.19 178 ALA A C 1
ATOM 1272 O O . ALA A 1 178 ? 21.169 11.803 -16.253 1.00 87.19 178 ALA A O 1
ATOM 1273 N N . GLY A 1 179 ? 20.962 9.599 -15.845 1.00 81.75 179 GLY A N 1
ATOM 1274 C CA . GLY A 1 179 ? 20.832 9.165 -17.238 1.00 81.75 179 GLY A CA 1
ATOM 1275 C C . GLY A 1 179 ? 19.397 8.868 -17.684 1.00 81.75 179 GLY A C 1
ATOM 1276 O O . GLY A 1 179 ? 19.204 8.427 -18.816 1.00 81.75 179 GLY A O 1
ATOM 1277 N N . ALA A 1 180 ? 18.394 9.054 -16.819 1.00 79.88 180 ALA A N 1
ATOM 1278 C CA . ALA A 1 180 ? 17.005 8.756 -17.147 1.00 79.88 180 ALA A CA 1
ATOM 1279 C C . ALA A 1 180 ? 16.442 9.794 -18.135 1.00 79.88 180 ALA A C 1
ATOM 1281 O O . ALA A 1 180 ? 16.555 10.998 -17.909 1.00 79.88 180 ALA A O 1
ATOM 1282 N N . SER A 1 181 ? 15.809 9.330 -19.218 1.00 75.81 181 SER A N 1
ATOM 1283 C CA . SER A 1 181 ? 15.164 10.189 -20.218 1.00 75.81 181 SER A CA 1
ATOM 1284 C C . SER A 1 181 ? 13.645 10.005 -20.229 1.00 75.81 181 SER A C 1
ATOM 1286 O O . SER A 1 181 ? 13.118 8.952 -19.867 1.00 75.81 181 SER A O 1
ATOM 1288 N N . THR A 1 182 ? 12.926 11.042 -20.662 1.00 68.62 182 THR A N 1
ATOM 1289 C CA . THR A 1 182 ? 11.465 11.020 -20.846 1.00 68.62 182 THR A CA 1
ATOM 1290 C C . THR A 1 182 ? 11.049 10.627 -22.264 1.00 68.62 182 THR A C 1
ATOM 1292 O O . THR A 1 182 ? 9.863 10.646 -22.578 1.00 68.62 182 THR A O 1
ATOM 1295 N N . GLU A 1 183 ? 11.993 10.237 -23.126 1.00 67.31 183 GLU A N 1
ATOM 1296 C CA . GLU A 1 183 ? 11.737 9.944 -24.546 1.00 67.31 183 GLU A CA 1
ATOM 1297 C C . GLU A 1 183 ? 10.758 8.775 -24.765 1.00 67.31 183 GLU A C 1
ATOM 1299 O O . GLU A 1 183 ? 10.154 8.671 -25.825 1.00 67.31 183 GLU A O 1
ATOM 1304 N N . GLY A 1 184 ? 10.550 7.920 -23.756 1.00 57.47 184 GLY A N 1
ATOM 1305 C CA . GLY A 1 184 ? 9.551 6.844 -23.765 1.00 57.47 184 GLY A CA 1
ATOM 1306 C C . GLY A 1 184 ? 8.231 7.162 -23.049 1.00 57.47 184 GLY A C 1
ATOM 1307 O O . GLY A 1 184 ? 7.464 6.234 -22.792 1.00 57.47 184 GLY A O 1
ATOM 1308 N N . ALA A 1 185 ? 7.995 8.417 -22.648 1.00 55.47 185 ALA A N 1
ATOM 1309 C CA . ALA A 1 185 ? 6.772 8.853 -21.964 1.00 55.47 185 ALA A CA 1
ATOM 1310 C C . ALA A 1 185 ? 5.712 9.460 -22.907 1.00 55.47 185 ALA A C 1
ATOM 1312 O O . ALA A 1 185 ? 4.606 9.740 -22.441 1.00 55.47 185 ALA A O 1
ATOM 1313 N N . ALA A 1 186 ? 6.060 9.664 -24.184 1.00 50.62 186 ALA A N 1
ATOM 1314 C CA . ALA A 1 186 ? 5.199 10.213 -25.235 1.00 50.62 186 ALA A CA 1
ATOM 1315 C C . ALA A 1 186 ? 4.414 9.131 -25.987 1.00 50.62 186 ALA A C 1
ATOM 1317 O O . ALA A 1 186 ? 4.951 8.008 -26.137 1.00 50.62 186 ALA A O 1
#

Nearest PDB structures (foldseek):
  7vd5-assembly1_q  TM=7.030E-01  e=4.643E+00  Chaetoceros neogracilis
  7tuy-assembly1_R  TM=5.027E-01  e=8.597E+00  Homo sapiens

Solvent-accessible surface area (backbone atoms only — not comparable to full-atom values): 9246 Å² total; per-residue (Å²): 106,70,33,56,51,38,54,52,20,48,53,26,43,27,33,21,24,16,32,34,30,44,46,31,76,55,65,44,75,93,66,44,61,60,68,58,57,42,54,52,25,52,51,26,31,51,30,31,53,61,19,45,63,29,32,61,77,63,76,55,67,63,68,56,53,51,49,37,34,51,34,29,47,51,27,36,51,26,59,69,72,75,38,68,70,56,26,36,54,37,14,45,52,29,23,52,43,32,51,53,44,46,52,53,52,20,72,39,44,77,99,48,59,49,71,54,40,30,44,37,49,52,17,50,7,38,28,45,4,16,50,52,52,38,56,60,49,46,58,51,55,78,75,34,89,84,57,72,60,63,54,55,51,52,25,52,52,44,27,53,51,16,51,52,42,36,51,52,35,50,62,76,37,40,75,58,58,74,69,62,75,68,85,56,50,112

Secondary structure (DSSP, 8-state):
--SHHHHHHHHHHHHHHHHHHHHHHH--TTTS-HHHHHHHHHHHHHHHHHHHHHHHTTTS-HHHHHHHHHHHHHHHHHHHTT-HHHHHHHHHHHHHHHHHHHHHHHTTSTTS-HHHHHHHHHHHHHHHHHHHHHHHHHHHHHHSTT--THHHHHHHHHHHHHHHHHHHHHHHTHHHHHT--STT--

Mean predicted aligned error: 4.38 Å

Radius of gyration: 16.85 Å; Cα contacts (8 Å, |Δi|>4): 248; chains: 1; bounding box: 43×28×48 Å

pLDDT: mean 90.63, std 8.99, range [50.62, 98.38]

Sequence (186 aa):
MRGAESVVALVLLEWSAGLLAAASWTQSWSIVRRGHFRVVAWTGVLLAVLAGPALQASGEGGLLIAGFGVVAAVYLVSQYVRAEPAGVVVGYAGGALGVAALAFLATLIPSWPWLLALSGLLSGALLLGAVTNGMLLGHWYLNQPGLKTWALARLTTLSLLAVAATAASGLAGSGLLAGASTEGAA